Protein AF-A0A2G5C3K4-F1 (afdb_monomer)

Mean predicted aligned error: 14.63 Å

Secondary structure (DSSP, 8-state):
---HHHHHHHHHTT--TTHHHHT---GGG-PPPSSS--SHHHHHHHS-HHHHHHHHSS--HHHHHHS-SHHHHHHHHHHHHHGGGGSSS-S--------HHHHHHHHHHHHHHHHHHS-HHHHHHHHHHHHHHHHTTS--------HHHHHHHTT-SS--HHHHHHHHHHHHHHSTT---BHHHHHHHHHHHHHHHHHTT--S-HHHHTT-BGGGGS---TTS---PBPSSGGGEEEETTTEEEEPBPTTTTPBPPPPPSS-GGG--S--TT--PPPPPP-----PPP---

Sequence (291 aa):
MLSADIISILASRGANITIPKLCSVKSSNLTGGTCPVTDANIFEKIVNTSKLLEACNSVDPLKECCRPVCQPAILDAALRISLRESTFGDSNIVKEPATTDVLSDCKGVVYSWLSRKLSSDAANTAFRILSACKVNKVCPLEFNQPSEVINACRDLAAPNPSCCSSLNTYIMRIQKEMLITNRQAIICATLFGSMLQKGGVMTDIYELCDVDLKDFSLQAYGQQGCLLRSWPSDVVVDNTTGYSFTCDLSDNVAAPWPSSSSISSLSLCAPEMSLPALPTLEASTNPGAFC

InterPro domains:
  IPR040336 Uncharacterized GPI-anchored protein At1g61900-lke [PTHR33831] (4-285)
  IPR059003 At1g61900-like, C-terminal [PF26584] (137-210)

Solvent-accessible surface area (backbone atoms only — not comparable to full-atom values): 17180 Å² total; per-residue (Å²): 121,85,52,73,68,56,53,52,55,39,40,76,70,74,41,65,85,57,47,65,72,76,64,62,62,50,81,88,69,55,74,78,67,70,30,83,66,92,49,68,73,63,44,58,73,70,32,68,54,68,63,40,45,65,35,38,62,69,61,53,73,65,48,47,58,59,61,54,48,35,66,57,39,44,49,52,40,10,48,57,46,40,59,50,74,75,74,84,61,73,100,84,71,81,88,70,75,69,50,76,65,28,40,51,39,18,37,53,50,48,53,54,51,46,50,71,73,40,54,70,67,40,34,52,51,28,53,40,43,60,48,34,42,57,62,50,71,45,49,88,66,70,80,74,86,61,60,68,35,29,73,54,39,40,85,63,92,64,84,48,71,66,22,44,53,39,42,53,54,51,39,63,62,46,23,71,78,36,76,36,27,54,51,18,25,51,47,37,37,28,55,52,39,47,54,36,38,75,57,50,25,77,66,63,59,36,72,65,50,74,37,32,34,12,56,58,11,29,57,59,92,90,42,81,30,40,18,36,47,74,52,73,76,37,72,42,77,40,96,88,71,46,75,42,72,53,62,40,93,68,39,83,40,71,36,56,68,60,67,95,76,65,91,85,66,83,58,89,56,50,92,81,66,64,74,78,74,77,81,74,80,73,77,80,82,73,81,88,79,91,134

pLDDT: mean 73.43, std 19.63, range [25.55, 95.75]

Foldseek 3Di:
DDDPVVLVVCVVVQHDSCVCVVPVDDPVNPPPQLFPDDDDVVLVVQAPVVQQCVQQQDDDQQCCLFVNRNVVSLLVSLQSRLQVVPPPDDPDDDDDRRPPRSSVSSSVVSLVSSCVVHDVVSSVQRVQSNVLSVVLPEQPWDDDQLVQLLVQQQDDPAQDPSNLVSVLVRLQVRQVQAAAALSNLLLVLAVVLVSSVVSRRPDPVLVSNQPWSQSNHDDPPPHTGFHAHSGSPFFDQDPPPGTGGDGDPPRSHGHDRDDPPDPPDPSCNDVPNPPPPDDDPPPPPDDDDDD

Radius of gyration: 24.95 Å; Cα contacts (8 Å, |Δi|>4): 316; chains: 1; bounding box: 66×67×66 Å

Structure (mmCIF, N/CA/C/O backbone):
data_AF-A0A2G5C3K4-F1
#
_entry.id   AF-A0A2G5C3K4-F1
#
loop_
_atom_site.group_PDB
_atom_site.id
_atom_site.type_symbol
_atom_site.label_atom_id
_atom_site.label_alt_id
_atom_site.label_comp_id
_atom_site.label_asym_id
_atom_site.label_entity_id
_atom_site.label_seq_id
_atom_site.pdbx_PDB_ins_code
_atom_site.Cartn_x
_atom_site.Cartn_y
_atom_site.Cartn_z
_atom_site.occupancy
_atom_site.B_iso_or_equiv
_atom_site.auth_seq_id
_atom_site.auth_comp_id
_atom_site.auth_asym_id
_atom_site.auth_atom_id
_atom_site.pdbx_PDB_model_num
ATOM 1 N N . MET A 1 1 ? -6.082 14.534 30.383 1.00 46.84 1 MET A N 1
ATOM 2 C CA . MET A 1 1 ? -4.844 14.297 31.158 1.00 46.84 1 MET A CA 1
ATOM 3 C C . MET A 1 1 ? -4.566 12.803 31.092 1.00 46.84 1 MET A C 1
ATOM 5 O O . MET A 1 1 ? -5.418 12.041 31.524 1.00 46.84 1 MET A O 1
ATOM 9 N N . LEU A 1 2 ? -3.479 12.381 30.438 1.00 54.44 2 LEU A N 1
ATOM 10 C CA . LEU A 1 2 ? -3.089 10.964 30.395 1.00 54.44 2 LEU A CA 1
ATOM 11 C C . LEU A 1 2 ? -2.610 10.559 31.798 1.00 54.44 2 LEU A C 1
ATOM 13 O O . LEU A 1 2 ? -1.902 11.340 32.435 1.00 54.44 2 LEU A O 1
ATOM 17 N N . SER A 1 3 ? -3.025 9.397 32.306 1.00 66.69 3 SER A N 1
ATOM 18 C CA . SER A 1 3 ? -2.566 8.916 33.616 1.00 66.69 3 SER A CA 1
ATOM 19 C C . SER A 1 3 ? -1.071 8.578 33.576 1.00 66.69 3 SER A C 1
ATOM 21 O O . SER A 1 3 ? -0.530 8.251 32.517 1.00 66.69 3 SER A O 1
ATOM 23 N N . ALA A 1 4 ? -0.396 8.644 34.730 1.00 67.50 4 ALA A N 1
ATOM 24 C CA . ALA A 1 4 ? 1.023 8.291 34.851 1.00 67.50 4 ALA A CA 1
ATOM 25 C C . ALA A 1 4 ? 1.315 6.863 34.345 1.00 67.50 4 ALA A C 1
ATOM 27 O O . ALA A 1 4 ? 2.349 6.631 33.719 1.00 67.50 4 ALA A O 1
ATOM 28 N N . ASP A 1 5 ? 0.361 5.945 34.516 1.00 62.66 5 ASP A N 1
ATOM 29 C CA . ASP A 1 5 ? 0.455 4.564 34.033 1.00 62.66 5 ASP A CA 1
ATOM 30 C C . ASP A 1 5 ? 0.507 4.490 32.503 1.00 62.66 5 ASP A C 1
ATOM 32 O O . ASP A 1 5 ? 1.332 3.774 31.941 1.00 62.66 5 ASP A O 1
ATOM 36 N N . ILE A 1 6 ? -0.315 5.288 31.809 1.00 63.53 6 ILE A N 1
ATOM 37 C CA . ILE A 1 6 ? -0.309 5.347 30.340 1.00 63.53 6 ILE A CA 1
ATOM 38 C C . ILE A 1 6 ? 1.021 5.916 29.837 1.00 63.53 6 ILE A C 1
ATOM 40 O O . ILE A 1 6 ? 1.566 5.426 28.852 1.00 63.53 6 ILE A O 1
ATOM 44 N N . ILE A 1 7 ? 1.577 6.916 30.525 1.00 65.06 7 ILE A N 1
ATOM 45 C CA . ILE A 1 7 ? 2.873 7.511 30.167 1.00 65.06 7 ILE A CA 1
ATOM 46 C C . ILE A 1 7 ? 4.000 6.480 30.312 1.00 65.06 7 ILE A C 1
ATOM 48 O O . ILE A 1 7 ? 4.837 6.369 29.420 1.00 65.06 7 ILE A O 1
ATOM 52 N N . SER A 1 8 ? 3.987 5.692 31.388 1.00 67.81 8 SER A N 1
ATOM 53 C CA . SER A 1 8 ? 4.949 4.607 31.617 1.00 67.81 8 SER A CA 1
ATOM 54 C C . SER A 1 8 ? 4.852 3.506 30.546 1.00 67.81 8 SER A C 1
ATOM 56 O O . SER A 1 8 ? 5.865 3.054 30.004 1.00 67.81 8 SER A O 1
ATOM 58 N N . ILE A 1 9 ? 3.631 3.128 30.149 1.00 65.19 9 ILE A N 1
ATOM 59 C CA . ILE A 1 9 ? 3.396 2.142 29.081 1.00 65.19 9 ILE A CA 1
ATOM 60 C C . ILE A 1 9 ? 3.879 2.668 27.723 1.00 65.19 9 ILE A C 1
ATOM 62 O O . ILE A 1 9 ? 4.526 1.943 26.974 1.00 65.19 9 ILE A O 1
ATOM 66 N N . LEU A 1 10 ? 3.600 3.931 27.398 1.00 61.12 10 LEU A N 1
ATOM 67 C CA . LEU A 1 10 ? 4.045 4.535 26.143 1.00 61.12 10 LEU A CA 1
ATOM 68 C C . LEU A 1 10 ? 5.575 4.652 26.096 1.00 61.12 10 LEU A C 1
ATOM 70 O O . LEU A 1 10 ? 6.183 4.277 25.096 1.00 61.12 10 LEU A O 1
ATOM 74 N N . ALA A 1 11 ? 6.200 5.105 27.186 1.00 68.12 11 ALA A N 1
ATOM 75 C CA . ALA A 1 11 ? 7.653 5.221 27.289 1.00 68.12 11 ALA A CA 1
ATOM 76 C C . ALA A 1 11 ? 8.357 3.860 27.168 1.00 68.12 11 ALA A C 1
ATOM 78 O O . ALA A 1 11 ? 9.346 3.745 26.449 1.00 68.12 11 ALA A O 1
ATOM 79 N N . SER A 1 12 ? 7.816 2.809 27.794 1.00 65.19 12 SER A N 1
ATOM 80 C CA . SER A 1 12 ? 8.360 1.447 27.655 1.00 65.19 12 SER A CA 1
ATOM 81 C C . SER A 1 12 ? 8.207 0.867 26.244 1.00 65.19 12 SER A C 1
ATOM 83 O O . SER A 1 12 ? 8.925 -0.062 25.887 1.00 65.19 12 SER A O 1
ATOM 85 N N . ARG A 1 13 ? 7.325 1.441 25.414 1.00 61.59 13 ARG A N 1
ATOM 86 C CA . ARG A 1 13 ? 7.182 1.127 23.983 1.00 61.59 13 ARG A CA 1
ATOM 87 C C . ARG A 1 13 ? 7.896 2.131 23.064 1.00 61.59 13 ARG A C 1
ATOM 89 O O . ARG A 1 13 ? 7.560 2.225 21.887 1.00 61.59 13 ARG A O 1
ATOM 96 N N . GLY A 1 14 ? 8.871 2.878 23.589 1.00 52.25 14 GLY A N 1
ATOM 97 C CA . GLY A 1 14 ? 9.735 3.773 22.811 1.00 52.25 14 GLY A CA 1
ATOM 98 C C . GLY A 1 14 ? 9.143 5.154 22.516 1.00 52.25 14 GLY A C 1
ATOM 99 O O . GLY A 1 14 ? 9.736 5.931 21.769 1.00 52.25 14 GLY A O 1
ATOM 100 N N . ALA A 1 15 ? 7.985 5.497 23.091 1.00 60.88 15 ALA A N 1
ATOM 101 C CA . ALA A 1 15 ? 7.404 6.823 22.924 1.00 60.88 15 ALA A CA 1
ATOM 102 C C . ALA A 1 15 ? 8.204 7.879 23.702 1.00 60.88 15 ALA A C 1
ATOM 104 O O . ALA A 1 15 ? 8.615 7.663 24.844 1.00 60.88 15 ALA A O 1
ATOM 105 N N . ASN A 1 16 ? 8.379 9.061 23.111 1.00 64.06 16 ASN A N 1
ATOM 106 C CA . ASN A 1 16 ? 9.091 10.149 23.771 1.00 64.06 16 ASN A CA 1
ATOM 107 C C . ASN A 1 16 ? 8.324 10.616 25.026 1.00 64.06 16 ASN A C 1
ATOM 109 O O . ASN A 1 16 ? 7.137 10.940 24.961 1.00 64.06 16 ASN A O 1
ATOM 113 N N . ILE A 1 17 ? 9.005 10.701 26.170 1.00 66.44 17 ILE A N 1
ATOM 114 C CA . ILE A 1 17 ? 8.427 11.100 27.466 1.00 66.44 17 ILE A CA 1
ATOM 115 C C . ILE A 1 17 ? 7.869 12.534 27.482 1.00 66.44 17 ILE A C 1
ATOM 117 O O . ILE A 1 17 ? 7.151 12.915 28.406 1.00 66.44 17 ILE A O 1
ATOM 121 N N . THR A 1 18 ? 8.170 13.345 26.464 1.00 65.69 18 THR A N 1
ATOM 122 C CA . THR A 1 18 ? 7.572 14.671 26.248 1.00 65.69 18 THR A CA 1
ATOM 123 C C . THR A 1 18 ? 6.265 14.647 25.456 1.00 65.69 18 THR A C 1
ATOM 125 O O . THR A 1 18 ? 5.613 15.689 25.384 1.00 65.69 18 THR A O 1
ATOM 128 N N . ILE A 1 19 ? 5.805 13.502 24.931 1.00 58.28 19 ILE A N 1
ATOM 129 C CA . ILE A 1 19 ? 4.502 13.393 24.247 1.00 58.28 19 ILE A CA 1
ATOM 130 C C . ILE A 1 19 ? 3.338 13.929 25.093 1.00 58.28 19 ILE A C 1
ATOM 132 O O . ILE A 1 19 ? 2.524 14.662 24.549 1.00 58.28 19 ILE A O 1
ATOM 136 N N . PRO A 1 20 ? 3.250 13.701 26.415 1.00 56.16 20 PRO A N 1
ATOM 137 C CA . PRO A 1 20 ? 2.201 14.311 27.235 1.00 56.16 20 PRO A CA 1
ATOM 138 C C . PRO A 1 20 ? 2.238 15.850 27.243 1.00 56.16 20 PRO A C 1
ATOM 140 O O . PRO A 1 20 ? 1.187 16.483 27.338 1.00 56.16 20 PRO A O 1
ATOM 143 N N . LYS A 1 21 ? 3.424 16.467 27.108 1.00 61.88 21 LYS A N 1
ATOM 144 C CA . LYS A 1 21 ? 3.575 17.926 26.944 1.00 61.88 21 LYS A CA 1
ATOM 145 C C . LYS A 1 21 ? 3.197 18.383 25.529 1.00 61.88 21 LYS A C 1
ATOM 147 O O . LYS A 1 21 ? 2.571 19.427 25.395 1.00 61.88 21 LYS A O 1
ATOM 152 N N . LEU A 1 22 ? 3.530 17.600 24.499 1.00 53.06 22 LEU A N 1
ATOM 153 C CA . LEU A 1 22 ? 3.186 17.875 23.092 1.00 53.06 22 LEU A CA 1
ATOM 154 C C . LEU A 1 22 ? 1.686 17.685 22.800 1.00 53.06 22 LEU A C 1
ATOM 156 O O . LEU A 1 22 ? 1.086 18.465 22.073 1.00 53.06 22 LEU A O 1
ATOM 160 N N . CYS A 1 23 ? 1.065 16.685 23.421 1.00 51.69 23 CYS A N 1
ATOM 161 C CA . CYS A 1 23 ? -0.349 16.331 23.318 1.00 51.69 23 CYS A CA 1
ATOM 162 C C . CYS A 1 23 ? -1.124 16.760 24.575 1.00 51.69 23 CYS A C 1
ATOM 164 O O . CYS A 1 23 ? -2.031 16.059 25.031 1.00 51.69 23 CYS A O 1
ATOM 166 N N . SER A 1 24 ? -0.759 17.899 25.173 1.00 51.88 24 SER A N 1
ATOM 167 C CA . SER A 1 24 ? -1.485 18.482 26.307 1.00 51.88 24 SER A CA 1
ATOM 168 C C . SER A 1 24 ? -2.835 19.037 25.849 1.00 51.88 24 SER A C 1
ATOM 170 O O . SER A 1 24 ? -3.024 20.240 25.678 1.00 51.88 24 SER A O 1
ATOM 172 N N . VAL A 1 25 ? -3.799 18.142 25.648 1.00 54.16 25 VAL A N 1
ATOM 173 C CA . VAL A 1 25 ? -5.172 18.517 25.327 1.00 54.16 25 VAL A CA 1
ATOM 174 C C . VAL A 1 25 ? -5.884 18.884 26.628 1.00 54.16 25 VAL A C 1
ATOM 176 O O . VAL A 1 25 ? -6.116 18.040 27.501 1.00 54.16 25 VAL A O 1
ATOM 179 N N . LYS A 1 26 ? -6.201 20.171 26.788 1.00 54.47 26 LYS A N 1
ATOM 180 C CA . LYS A 1 26 ? -7.121 20.642 27.831 1.00 54.47 26 LYS A CA 1
ATOM 181 C C . LYS A 1 26 ? -8.537 20.221 27.445 1.00 54.47 26 LYS A C 1
ATOM 183 O O . LYS A 1 26 ? -8.864 20.236 26.265 1.00 54.47 26 LYS A O 1
ATOM 188 N N . SER A 1 27 ? -9.395 19.902 28.416 1.00 52.50 27 SER A N 1
ATOM 189 C CA . SER A 1 27 ? -10.798 19.547 28.128 1.00 52.50 27 SER A CA 1
ATOM 190 C C . SER A 1 27 ? -11.535 20.641 27.344 1.00 52.50 27 SER A C 1
ATOM 192 O O . SER A 1 27 ? -12.443 20.333 26.587 1.00 52.50 27 SER A O 1
ATOM 194 N N . SER A 1 28 ? -11.118 21.901 27.497 1.00 48.31 28 SER A N 1
ATOM 195 C CA . SER A 1 28 ? -11.607 23.061 26.744 1.00 48.31 28 SER A CA 1
ATOM 196 C C . SER A 1 28 ? -11.167 23.098 25.275 1.00 48.31 28 SER A C 1
ATOM 198 O O . SER A 1 28 ? -11.754 23.828 24.490 1.00 48.31 28 SER A O 1
ATOM 200 N N . ASN A 1 29 ? -10.115 22.356 24.914 1.00 44.28 29 ASN A N 1
ATOM 201 C CA . ASN A 1 29 ? -9.552 22.280 23.562 1.00 44.28 29 ASN A CA 1
ATOM 202 C C . ASN A 1 29 ? -10.045 21.037 22.804 1.00 44.28 29 ASN A C 1
ATOM 204 O O . ASN A 1 29 ? -9.670 20.837 21.653 1.00 44.28 29 ASN A O 1
ATOM 208 N N . LEU A 1 30 ? -10.846 20.184 23.451 1.00 54.25 30 LEU A N 1
ATOM 209 C CA . LEU A 1 30 ? -11.592 19.138 22.770 1.00 54.25 30 LEU A CA 1
ATOM 210 C C . LEU A 1 30 ? -12.785 19.822 22.102 1.00 54.25 30 LEU A C 1
ATOM 212 O O . LEU A 1 30 ? -13.784 20.109 22.758 1.00 54.25 30 LEU A O 1
ATOM 216 N N . THR A 1 31 ? -12.679 20.119 20.810 1.00 47.44 31 THR A N 1
ATOM 217 C CA . THR A 1 31 ? -13.876 20.350 19.999 1.00 47.44 31 THR A CA 1
ATOM 218 C C . THR A 1 31 ? -14.741 19.103 20.135 1.00 47.44 31 THR A C 1
ATOM 220 O O . THR A 1 31 ? -14.259 17.994 19.895 1.00 47.44 31 THR A O 1
ATOM 223 N N . GLY A 1 32 ? -15.977 19.262 20.616 1.00 56.31 32 GLY A N 1
ATOM 224 C CA . GLY A 1 32 ? -16.922 18.153 20.693 1.00 56.31 32 GLY A CA 1
ATOM 225 C C . GLY A 1 32 ? -17.023 17.519 19.312 1.00 56.31 32 GLY A C 1
ATOM 226 O O . GLY A 1 32 ? -17.314 18.223 18.349 1.00 56.31 32 GLY A O 1
ATOM 227 N N . GLY A 1 33 ? -16.697 16.228 19.210 1.00 65.25 33 GLY A N 1
ATOM 228 C CA . GLY A 1 33 ? -16.824 15.507 17.949 1.00 65.25 33 GLY A CA 1
ATOM 229 C C . GLY A 1 33 ? -18.263 15.608 17.457 1.00 65.25 33 GLY A C 1
ATOM 230 O O . GLY A 1 33 ? -19.199 15.534 18.251 1.00 65.25 33 GLY A O 1
ATOM 231 N N . THR A 1 34 ? -18.440 15.776 16.155 1.00 77.88 34 THR A N 1
ATOM 232 C CA . THR A 1 34 ? -19.758 15.947 15.525 1.00 77.88 34 THR A CA 1
ATOM 233 C C . THR A 1 34 ? -20.591 14.658 15.528 1.00 77.88 34 THR A C 1
ATOM 235 O O . THR A 1 34 ? -21.767 14.659 15.176 1.00 77.88 34 THR A O 1
ATOM 238 N N . CYS A 1 35 ? -20.010 13.538 15.967 1.00 84.88 35 CYS A N 1
ATOM 239 C CA . CYS A 1 35 ? -20.708 12.268 16.056 1.00 84.88 35 CYS A CA 1
ATOM 240 C C . CYS A 1 35 ? -21.751 12.248 17.201 1.00 84.88 35 CYS A C 1
ATOM 242 O O . CYS A 1 35 ? -21.381 12.434 18.362 1.00 84.88 35 CYS A O 1
ATOM 244 N N . PRO A 1 36 ? -23.034 11.919 16.939 1.00 84.00 36 PRO A N 1
ATOM 245 C CA . PRO A 1 36 ? -24.151 12.080 17.887 1.00 84.00 36 PRO A CA 1
ATOM 246 C C . PRO A 1 36 ? -24.249 10.971 18.959 1.00 84.00 36 PRO A C 1
ATOM 248 O O . PRO A 1 36 ? -25.342 10.588 19.401 1.00 84.00 36 PRO A O 1
ATOM 251 N N . VAL A 1 37 ? -23.118 10.394 19.374 1.00 83.81 37 VAL A N 1
ATOM 252 C CA . VAL A 1 37 ? -23.054 9.346 20.403 1.00 83.81 37 VAL A CA 1
ATOM 253 C C . VAL A 1 37 ? -22.160 9.780 21.546 1.00 83.81 37 VAL A C 1
ATOM 255 O O . VAL A 1 37 ? -20.975 10.043 21.380 1.00 83.81 37 VAL A O 1
ATOM 258 N N . THR A 1 38 ? -22.761 9.807 22.730 1.00 80.12 38 THR A N 1
ATOM 259 C CA . THR A 1 38 ? -22.167 10.351 23.952 1.00 80.12 38 THR A CA 1
ATOM 260 C C . THR A 1 38 ? -21.618 9.277 24.886 1.00 80.12 38 THR A C 1
ATOM 262 O O . THR A 1 38 ? -20.784 9.580 25.734 1.00 80.12 38 THR A O 1
ATOM 265 N N . ASP A 1 39 ? -22.065 8.023 24.757 1.00 82.38 39 ASP A N 1
ATOM 266 C CA . ASP A 1 39 ? -21.617 6.924 25.612 1.00 82.38 39 ASP A CA 1
ATOM 267 C C . ASP A 1 39 ? -21.667 5.546 24.928 1.00 82.38 39 ASP A C 1
ATOM 269 O O . ASP A 1 39 ? -22.273 5.349 23.870 1.00 82.38 39 ASP A O 1
ATOM 273 N N . ALA A 1 40 ? -21.004 4.572 25.561 1.00 86.56 40 ALA A N 1
ATOM 274 C CA . ALA A 1 40 ? -20.876 3.213 25.044 1.00 86.56 40 ALA A CA 1
ATOM 275 C C . ALA A 1 40 ? -22.196 2.423 25.059 1.00 86.56 40 ALA A C 1
ATOM 277 O O . ALA A 1 40 ? -22.403 1.597 24.180 1.00 86.56 40 ALA A O 1
ATOM 278 N N . ASN A 1 41 ? -23.109 2.674 26.000 1.00 87.12 41 ASN A N 1
ATOM 279 C CA . ASN A 1 41 ? -24.378 1.940 26.058 1.00 87.12 41 ASN A CA 1
ATOM 280 C C . ASN A 1 41 ? -25.278 2.325 24.884 1.00 87.12 41 ASN A C 1
ATOM 282 O O . ASN A 1 41 ? -25.954 1.485 24.295 1.00 87.12 41 ASN A O 1
ATOM 286 N N . ILE A 1 42 ? -25.283 3.610 24.538 1.00 86.75 42 ILE A N 1
ATOM 287 C CA . ILE A 1 42 ? -25.956 4.131 23.358 1.00 86.75 42 ILE A CA 1
ATOM 288 C C . ILE A 1 42 ? -25.334 3.543 22.089 1.00 86.75 42 ILE A C 1
ATOM 290 O O . ILE A 1 42 ? -26.069 3.057 21.231 1.00 86.75 42 ILE A O 1
ATOM 294 N N . PHE A 1 43 ? -24.000 3.541 21.984 1.00 90.94 43 PHE A N 1
ATOM 295 C CA . PHE A 1 43 ? -23.290 2.931 20.857 1.00 90.94 43 PHE A CA 1
ATOM 296 C C . PHE A 1 43 ? -23.718 1.473 20.643 1.00 90.94 43 PHE A C 1
ATOM 298 O O . PHE A 1 43 ? -24.115 1.090 19.543 1.00 90.94 43 PHE A O 1
ATOM 305 N N . GLU A 1 44 ? -23.684 0.672 21.711 1.00 92.94 44 GLU A N 1
ATOM 306 C CA . GLU A 1 44 ? -23.946 -0.770 21.665 1.00 92.94 44 GLU A CA 1
ATOM 307 C C . GLU A 1 44 ? -25.407 -1.111 21.327 1.00 92.94 44 GLU A C 1
ATOM 309 O O . GLU A 1 44 ? -25.678 -2.211 20.856 1.00 92.94 44 GLU A O 1
ATOM 314 N N . LYS A 1 45 ? -26.344 -0.167 21.502 1.00 91.12 45 LYS A N 1
ATOM 315 C CA . LYS A 1 45 ? -27.743 -0.305 21.057 1.00 91.12 45 LYS A CA 1
ATOM 316 C C . LYS A 1 45 ? -27.939 -0.023 19.565 1.00 91.12 45 LYS A C 1
ATOM 318 O O . LYS A 1 45 ? -28.895 -0.522 18.979 1.00 91.12 45 LYS A O 1
ATOM 323 N N . ILE A 1 46 ? -27.087 0.809 18.966 1.00 90.38 46 ILE A N 1
ATOM 324 C CA . ILE A 1 46 ? -27.206 1.254 17.565 1.00 90.38 46 ILE A CA 1
ATOM 325 C C . ILE A 1 46 ? -26.444 0.314 16.630 1.00 90.38 46 ILE A C 1
ATOM 327 O O . ILE A 1 46 ? -26.895 -0.010 15.528 1.00 90.38 46 ILE A O 1
ATOM 331 N N . VAL A 1 47 ? -25.252 -0.091 17.058 1.00 93.06 47 VAL A N 1
ATOM 332 C CA . VAL A 1 47 ? -24.314 -0.869 16.256 1.00 93.06 47 VAL A CA 1
ATOM 333 C C . VAL A 1 47 ? -24.506 -2.353 16.539 1.00 93.06 47 VAL A C 1
ATOM 335 O O . VAL A 1 47 ? -24.630 -2.765 17.687 1.00 93.06 47 VAL A O 1
ATOM 338 N N . ASN A 1 48 ? -24.457 -3.187 15.496 1.00 94.88 48 ASN A N 1
ATOM 339 C CA . ASN A 1 48 ? -24.309 -4.628 15.684 1.00 94.88 48 ASN A CA 1
ATOM 340 C C . ASN A 1 48 ? -22.868 -4.930 16.126 1.00 94.88 48 ASN A C 1
ATOM 342 O O . ASN A 1 48 ? -21.974 -5.169 15.312 1.00 94.88 48 ASN A O 1
ATOM 346 N N . THR A 1 49 ? -22.649 -4.863 17.434 1.00 95.12 49 THR A N 1
ATOM 347 C CA . THR A 1 49 ? -21.341 -5.013 18.078 1.00 95.12 49 THR A CA 1
ATOM 348 C C . THR A 1 49 ? -20.752 -6.403 17.885 1.00 95.12 49 THR A C 1
ATOM 350 O O . THR A 1 49 ? -19.544 -6.519 17.711 1.00 95.12 49 THR A O 1
ATOM 353 N N . SER A 1 50 ? -21.591 -7.443 17.846 1.00 95.00 50 SER A N 1
ATOM 354 C CA . SER A 1 50 ? -21.164 -8.818 17.571 1.00 95.00 50 SER A CA 1
ATOM 355 C C . SER A 1 50 ? -20.544 -8.934 16.180 1.00 95.00 50 SER A C 1
ATOM 357 O O . SER A 1 50 ? -19.410 -9.392 16.069 1.00 95.00 50 SER A O 1
ATOM 359 N N . LYS A 1 51 ? -21.227 -8.432 15.145 1.00 94.50 51 LYS A N 1
ATOM 360 C CA . LYS A 1 51 ? -20.711 -8.430 13.768 1.00 94.50 51 LYS A CA 1
ATOM 361 C C . LYS A 1 51 ? -19.445 -7.579 13.628 1.00 94.50 51 LYS A C 1
ATOM 363 O O . LYS A 1 51 ? -18.521 -7.957 12.916 1.00 94.50 51 LYS A O 1
ATOM 368 N N . LEU A 1 52 ? -19.400 -6.424 14.297 1.00 95.75 52 LEU A N 1
ATOM 369 C CA . LEU A 1 52 ? -18.236 -5.536 14.273 1.00 95.75 52 LEU A CA 1
ATOM 370 C C . LEU A 1 52 ? -17.006 -6.189 14.925 1.00 95.75 52 LEU A C 1
ATOM 372 O O . LEU A 1 52 ? -15.908 -6.111 14.379 1.00 95.75 52 LEU A O 1
ATOM 376 N N . LEU A 1 53 ? -17.187 -6.847 16.073 1.00 95.69 53 LEU A N 1
ATOM 377 C CA . LEU A 1 53 ? -16.109 -7.566 16.750 1.00 95.69 53 LEU A CA 1
ATOM 378 C C . LEU A 1 53 ? -15.656 -8.781 15.944 1.00 95.69 53 LEU A C 1
ATOM 380 O O . LEU A 1 53 ? -14.457 -8.964 15.778 1.00 95.69 53 LEU A O 1
ATOM 384 N N . GLU A 1 54 ? -16.581 -9.567 15.396 1.00 93.75 54 GLU A N 1
ATOM 385 C CA . GLU A 1 54 ? -16.250 -10.709 14.537 1.00 93.75 54 GLU A CA 1
ATOM 386 C C . GLU A 1 54 ? -15.391 -10.281 13.338 1.00 93.75 54 GLU A C 1
ATOM 388 O O . GLU A 1 54 ? -14.372 -10.905 13.051 1.00 93.75 54 GLU A O 1
ATOM 393 N N . ALA A 1 55 ? -15.746 -9.165 12.697 1.00 93.56 55 ALA A N 1
ATOM 394 C CA . ALA A 1 55 ? -15.009 -8.632 11.558 1.00 93.56 55 ALA A CA 1
ATOM 395 C C . ALA A 1 55 ? -13.597 -8.130 11.912 1.00 93.56 55 ALA A C 1
ATOM 397 O O . ALA A 1 55 ? -12.697 -8.226 11.082 1.00 93.56 55 ALA A O 1
ATOM 398 N N . CYS A 1 56 ? -13.400 -7.569 13.110 1.00 94.31 56 CYS A N 1
ATOM 399 C CA . CYS A 1 56 ? -12.191 -6.812 13.457 1.00 94.31 56 CYS A CA 1
ATOM 400 C C . CYS A 1 56 ? -11.294 -7.458 14.526 1.00 94.31 56 CYS A C 1
ATOM 402 O O . CYS A 1 56 ? -10.198 -6.958 14.769 1.00 94.31 56 CYS A O 1
ATOM 404 N N . ASN A 1 57 ? -11.722 -8.545 15.174 1.00 91.31 57 ASN A N 1
ATOM 405 C CA . ASN A 1 57 ? -10.954 -9.200 16.240 1.00 91.31 57 ASN A CA 1
ATOM 406 C C . ASN A 1 57 ? -9.719 -9.951 15.716 1.00 91.31 57 ASN A C 1
ATOM 408 O O . ASN A 1 57 ? -8.691 -9.997 16.385 1.00 91.31 57 ASN A O 1
ATOM 412 N N . SER A 1 58 ? -9.811 -10.532 14.519 1.00 89.19 58 SER A N 1
ATOM 413 C CA . SER A 1 58 ? -8.697 -11.206 13.851 1.00 89.19 58 SER A CA 1
ATOM 414 C C . SER A 1 58 ? -8.702 -10.823 12.378 1.00 89.19 58 SER A C 1
ATOM 416 O O . SER A 1 58 ? -9.403 -11.412 11.557 1.00 89.19 58 SER A O 1
ATOM 418 N N . VAL A 1 59 ? -7.965 -9.761 12.063 1.00 87.00 59 VAL A N 1
ATOM 419 C CA . VAL A 1 59 ? -7.876 -9.237 10.702 1.00 87.00 59 VAL A CA 1
ATOM 420 C C . VAL A 1 59 ? -6.753 -9.971 9.980 1.00 87.00 59 VAL A C 1
ATOM 422 O O . VAL A 1 59 ? -5.593 -9.860 10.368 1.00 87.00 59 VAL A O 1
ATOM 425 N N . ASP A 1 60 ? -7.098 -10.722 8.937 1.00 83.56 60 ASP A N 1
ATOM 426 C CA . ASP A 1 60 ? -6.117 -11.372 8.070 1.00 83.56 60 ASP A CA 1
ATOM 427 C C . ASP A 1 60 ? -5.492 -10.358 7.104 1.00 83.56 60 ASP A C 1
ATOM 429 O O . ASP A 1 60 ? -6.239 -9.632 6.431 1.00 83.56 60 ASP A O 1
ATOM 433 N N . PRO A 1 61 ? -4.148 -10.356 6.986 1.00 74.94 61 PRO A N 1
ATOM 434 C CA . PRO A 1 61 ? -3.420 -9.426 6.162 1.00 74.94 61 PRO A CA 1
ATOM 435 C C . PRO A 1 61 ? -4.045 -9.132 4.797 1.00 74.94 61 PRO A C 1
ATOM 437 O O . PRO A 1 61 ? -4.388 -8.024 4.373 1.00 74.94 61 PRO A O 1
ATOM 440 N N . LEU A 1 62 ? -4.049 -10.248 4.063 1.00 72.50 62 LEU A N 1
ATOM 441 C CA . LEU A 1 62 ? -4.243 -10.358 2.628 1.00 72.50 62 LEU A CA 1
ATOM 442 C C . LEU A 1 62 ? -5.713 -10.172 2.318 1.00 72.50 62 LEU A C 1
ATOM 444 O O . LEU A 1 62 ? -6.059 -9.384 1.438 1.00 72.50 62 LEU A O 1
ATOM 448 N N . LYS A 1 63 ? -6.576 -10.842 3.087 1.00 81.06 63 LYS A N 1
ATOM 449 C CA . LYS A 1 63 ? -8.022 -10.716 2.957 1.00 81.06 63 LYS A CA 1
ATOM 450 C C . LYS A 1 63 ? -8.451 -9.285 3.207 1.00 81.06 63 LYS A C 1
ATOM 452 O O . LYS A 1 63 ? -9.172 -8.762 2.374 1.00 81.06 63 LYS A O 1
ATOM 457 N N . GLU A 1 64 ? -7.974 -8.604 4.245 1.00 84.38 64 GLU A N 1
ATOM 458 C CA . GLU A 1 64 ? -8.443 -7.239 4.506 1.00 84.38 64 GLU A CA 1
ATOM 459 C C . GLU A 1 64 ? -8.025 -6.253 3.405 1.00 84.38 64 GLU A C 1
ATOM 461 O O . GLU A 1 64 ? -8.804 -5.393 2.999 1.00 84.38 64 GLU A O 1
ATOM 466 N N . CYS A 1 65 ? -6.829 -6.401 2.834 1.00 80.00 65 CYS A N 1
ATOM 467 C CA . CYS A 1 65 ? -6.395 -5.518 1.752 1.00 80.00 65 CYS A CA 1
ATOM 468 C C . CYS A 1 65 ? -7.142 -5.761 0.429 1.00 80.00 65 CYS A C 1
ATOM 470 O O . CYS A 1 65 ? -7.159 -4.873 -0.432 1.00 80.00 65 CYS A O 1
ATOM 472 N N . CYS A 1 66 ? -7.748 -6.939 0.269 1.00 78.06 66 CYS A N 1
ATOM 473 C CA . CYS A 1 66 ? -8.278 -7.428 -0.999 1.00 78.06 66 CYS A CA 1
ATOM 474 C C . CYS A 1 66 ? -9.787 -7.646 -1.050 1.00 78.06 66 CYS A C 1
ATOM 476 O O . CYS A 1 66 ? -10.444 -7.328 -2.037 1.00 78.06 66 CYS A O 1
ATOM 478 N N . ARG A 1 67 ? -10.329 -8.200 0.021 1.00 83.50 67 ARG A N 1
ATOM 479 C CA . ARG A 1 67 ? -11.738 -8.479 0.279 1.00 83.50 67 ARG A CA 1
ATOM 480 C C . ARG A 1 67 ? -12.028 -8.000 1.706 1.00 83.50 67 ARG A C 1
ATOM 482 O O . ARG A 1 67 ? -12.169 -8.832 2.602 1.00 83.50 67 ARG A O 1
ATOM 489 N N . PRO A 1 68 ? -12.031 -6.672 1.929 1.00 86.12 68 PRO A N 1
ATOM 490 C CA . PRO A 1 68 ? -12.097 -6.108 3.268 1.00 86.12 68 PRO A CA 1
ATOM 491 C C . PRO A 1 68 ? -13.394 -6.513 3.963 1.00 86.12 68 PRO A C 1
ATOM 493 O O . PRO A 1 68 ? -14.461 -6.510 3.346 1.00 86.12 68 PRO A O 1
ATOM 496 N N . VAL A 1 69 ? -13.304 -6.821 5.252 1.00 90.94 69 VAL A N 1
ATOM 497 C CA . VAL A 1 69 ? -14.459 -7.152 6.098 1.00 90.94 69 VAL A CA 1
ATOM 498 C C . VAL A 1 69 ? -14.532 -6.186 7.276 1.00 90.94 69 VAL A C 1
ATOM 500 O O . VAL A 1 69 ? -15.607 -5.654 7.563 1.00 90.94 69 VAL A O 1
ATOM 503 N N . CYS A 1 70 ? -13.394 -5.875 7.903 1.00 94.12 70 CYS A N 1
ATOM 504 C CA . CYS A 1 70 ? -13.349 -4.970 9.047 1.00 94.12 70 CYS A CA 1
ATOM 505 C C . CYS A 1 70 ? -13.582 -3.506 8.638 1.00 94.12 70 CYS A C 1
ATOM 507 O O . CYS A 1 70 ? -14.417 -2.838 9.249 1.00 94.12 70 CYS A O 1
ATOM 509 N N . GLN A 1 71 ? -12.940 -2.999 7.574 1.00 91.38 71 GLN A N 1
ATOM 510 C CA . GLN A 1 71 ? -13.191 -1.627 7.099 1.00 91.38 71 GLN A CA 1
ATOM 511 C C . GLN A 1 71 ? -14.676 -1.373 6.755 1.00 91.38 71 GLN A C 1
ATOM 513 O O . GLN A 1 71 ? -15.219 -0.366 7.222 1.00 91.38 71 GLN A O 1
ATOM 518 N N . PRO A 1 72 ? -15.370 -2.249 5.996 1.00 93.06 72 PRO A N 1
ATOM 519 C CA . PRO A 1 72 ? -16.806 -2.126 5.769 1.00 93.06 72 PRO A CA 1
ATOM 520 C C . PRO A 1 72 ? -17.638 -2.192 7.047 1.00 93.06 72 PRO A C 1
ATOM 522 O O . PRO A 1 72 ? -18.582 -1.418 7.177 1.00 93.06 72 PRO A O 1
ATOM 525 N N . ALA A 1 73 ? -17.295 -3.064 8.002 1.00 95.44 73 ALA A N 1
ATOM 526 C CA . ALA A 1 73 ? -18.003 -3.142 9.279 1.00 95.44 73 ALA A CA 1
ATOM 527 C C . ALA A 1 73 ? -17.866 -1.842 10.093 1.00 95.44 73 ALA A C 1
ATOM 529 O O . ALA A 1 73 ? -18.851 -1.356 10.650 1.00 95.44 73 ALA A O 1
ATOM 530 N N . ILE A 1 74 ? -16.673 -1.237 10.106 1.00 95.62 74 ILE A N 1
ATOM 531 C CA . ILE A 1 74 ? -16.423 0.066 10.738 1.00 95.62 74 ILE A CA 1
ATOM 532 C C . ILE A 1 74 ? -17.233 1.169 10.051 1.00 95.62 74 ILE A C 1
ATOM 534 O O . ILE A 1 74 ? -17.835 2.004 10.726 1.00 95.62 74 ILE A O 1
ATOM 538 N N . LEU A 1 75 ? -17.267 1.177 8.715 1.00 93.69 75 LEU A N 1
ATOM 539 C CA . LEU A 1 75 ? -18.034 2.154 7.946 1.00 93.69 75 LEU A CA 1
ATOM 540 C C . LEU A 1 75 ? -19.544 2.011 8.185 1.00 93.69 75 LEU A C 1
ATOM 542 O O . LEU A 1 75 ? -20.202 3.022 8.403 1.00 93.69 75 LEU A O 1
ATOM 546 N N . ASP A 1 76 ? -20.082 0.789 8.182 1.00 93.62 76 ASP A N 1
ATOM 547 C CA . ASP A 1 76 ? -21.498 0.520 8.474 1.00 93.62 76 ASP A CA 1
ATOM 548 C C . ASP A 1 76 ? -21.868 0.989 9.886 1.00 93.62 76 ASP A C 1
ATOM 550 O O . ASP A 1 76 ? -22.866 1.684 10.071 1.00 93.62 76 ASP A O 1
ATOM 554 N N . ALA A 1 77 ? -21.029 0.686 10.882 1.00 94.50 77 ALA A N 1
ATOM 555 C CA . ALA A 1 77 ? -21.220 1.165 12.247 1.00 94.50 77 ALA A CA 1
ATOM 556 C C . ALA A 1 77 ? -21.214 2.702 12.318 1.00 94.50 77 ALA A C 1
ATOM 558 O O . ALA A 1 77 ? -22.118 3.292 12.905 1.00 94.50 77 ALA A O 1
ATOM 559 N N . ALA A 1 78 ? -20.242 3.355 11.676 1.00 93.00 78 ALA A N 1
ATOM 560 C CA . ALA A 1 78 ? -20.144 4.812 11.651 1.00 93.00 78 ALA A CA 1
ATOM 561 C C . ALA A 1 78 ? -21.351 5.460 10.955 1.00 93.00 78 ALA A C 1
ATOM 563 O O . ALA A 1 78 ? -21.885 6.447 11.457 1.00 93.00 78 ALA A O 1
ATOM 564 N N . LEU A 1 79 ? -21.828 4.874 9.851 1.00 91.50 79 LEU A N 1
ATOM 565 C CA . LEU A 1 79 ? -23.024 5.331 9.143 1.00 91.50 79 LEU A CA 1
ATOM 566 C C . LEU A 1 79 ? -24.268 5.230 10.030 1.00 91.50 79 LEU A C 1
ATOM 568 O O . LEU A 1 79 ? -24.984 6.219 10.183 1.00 91.50 79 LEU A O 1
ATOM 572 N N . ARG A 1 80 ? -24.495 4.079 10.676 1.00 90.62 80 ARG A N 1
ATOM 573 C CA . ARG A 1 80 ? -25.626 3.878 11.603 1.00 90.62 80 ARG A CA 1
ATOM 574 C C . ARG A 1 80 ? -25.651 4.911 12.722 1.00 90.62 80 ARG A C 1
ATOM 576 O O . ARG A 1 80 ? -26.724 5.348 13.123 1.00 90.62 80 ARG A O 1
ATOM 583 N N . ILE A 1 81 ? -24.477 5.298 13.211 1.00 89.94 81 ILE A N 1
ATOM 584 C CA . ILE A 1 81 ? -24.357 6.319 14.245 1.00 89.94 81 ILE A CA 1
ATOM 585 C C . ILE A 1 81 ? -24.621 7.717 13.675 1.00 89.94 81 ILE A C 1
ATOM 587 O O . ILE A 1 81 ? -25.394 8.467 14.263 1.00 89.94 81 ILE A O 1
ATOM 591 N N . SER A 1 82 ? -24.023 8.055 12.531 1.00 87.50 82 SER A N 1
ATOM 592 C CA . SER A 1 82 ? -24.170 9.376 11.902 1.00 87.50 82 SER A CA 1
ATOM 593 C C . SER A 1 82 ? -25.620 9.710 11.537 1.00 87.50 82 SER A C 1
ATOM 595 O O . SER A 1 82 ? -26.025 10.863 11.594 1.00 87.50 82 SER A O 1
ATOM 597 N N . LEU A 1 83 ? -26.436 8.695 11.239 1.00 81.00 83 LEU A N 1
ATOM 598 C CA . LEU A 1 83 ? -27.852 8.854 10.902 1.00 81.00 83 LEU A CA 1
ATOM 599 C C . LEU A 1 83 ? -28.748 9.130 12.125 1.00 81.00 83 LEU A C 1
ATOM 601 O O . LEU A 1 83 ? -29.951 9.320 11.970 1.00 81.00 83 LEU A O 1
ATOM 605 N N . ARG A 1 84 ? -28.207 9.141 13.351 1.00 66.94 84 ARG A N 1
ATOM 606 C CA . ARG A 1 84 ? -29.005 9.228 14.583 1.00 66.94 84 ARG A CA 1
ATOM 607 C C . ARG A 1 84 ? -29.575 10.614 14.896 1.00 66.94 84 ARG A C 1
ATOM 609 O O . ARG A 1 84 ? -30.499 10.686 15.707 1.00 66.94 84 ARG A O 1
ATOM 616 N N . GLU A 1 85 ? -29.138 11.683 14.228 1.00 54.5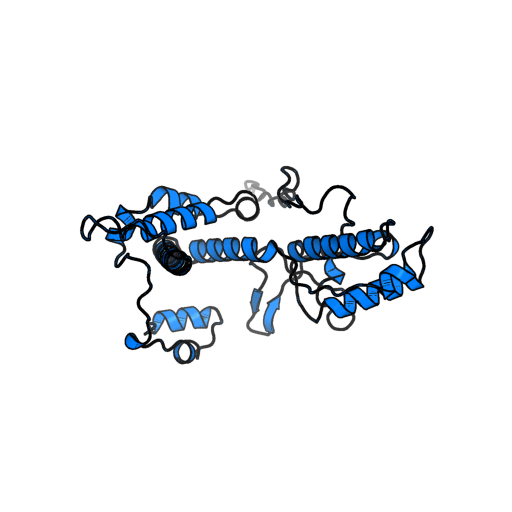3 85 GLU A N 1
ATOM 617 C CA . GLU A 1 85 ? -29.809 12.991 14.354 1.00 54.53 85 GLU A CA 1
ATOM 618 C C . GLU A 1 85 ? -31.315 12.919 14.016 1.00 54.53 85 GLU A C 1
ATOM 620 O O . GLU A 1 85 ? -32.090 13.743 14.487 1.00 54.53 85 GLU A O 1
ATOM 625 N N . SER A 1 86 ? -31.780 11.875 13.316 1.00 50.50 86 SER A N 1
ATOM 626 C CA . SER A 1 86 ? -33.169 11.748 12.865 1.00 50.50 86 SER A CA 1
ATOM 627 C C . SER A 1 86 ? -34.154 11.043 13.817 1.00 50.50 86 SER A C 1
ATOM 629 O O . SER A 1 86 ? -35.243 10.690 13.367 1.00 50.50 86 SER A O 1
ATOM 631 N N . THR A 1 87 ? -33.816 10.741 15.082 1.00 47.62 87 THR A N 1
ATOM 632 C CA . THR A 1 87 ? -34.729 9.955 15.962 1.00 47.62 87 THR A CA 1
ATOM 633 C C . THR A 1 87 ? -35.094 10.566 17.315 1.00 47.62 87 THR A C 1
ATOM 635 O O . THR A 1 87 ? -35.962 10.011 17.985 1.00 47.62 87 THR A O 1
ATOM 638 N N . PHE A 1 88 ? -34.520 11.707 17.716 1.00 46.56 88 PHE A N 1
ATOM 639 C CA . PHE A 1 88 ? -34.820 12.323 19.024 1.00 46.56 88 PHE A CA 1
ATOM 640 C C . PHE A 1 88 ? -35.051 13.848 19.000 1.00 46.56 88 PHE A C 1
ATOM 642 O O . PHE A 1 88 ? -35.043 14.475 20.056 1.00 46.56 88 PHE A O 1
ATOM 649 N N . GLY A 1 89 ? -35.317 14.445 17.836 1.00 40.00 89 GLY A N 1
ATOM 650 C CA . GLY A 1 89 ? -35.684 15.859 17.716 1.00 40.00 89 GLY A CA 1
ATOM 651 C C . GLY A 1 89 ? -36.658 16.081 16.564 1.00 40.00 89 GLY A C 1
ATOM 652 O O . GLY A 1 89 ? -36.367 15.675 15.448 1.00 40.00 89 GLY A O 1
ATOM 653 N N . ASP A 1 90 ? -37.813 16.649 16.904 1.00 36.38 90 ASP A N 1
ATOM 654 C CA . ASP A 1 90 ? -38.917 17.160 16.084 1.00 36.38 90 ASP A CA 1
ATOM 655 C C . ASP A 1 90 ? -39.075 16.668 14.631 1.00 36.38 90 ASP A C 1
ATOM 657 O O . ASP A 1 90 ? -38.269 16.903 13.730 1.00 36.38 90 ASP A O 1
ATOM 661 N N . SER A 1 91 ? -40.232 16.063 14.377 1.00 43.59 91 SER A N 1
ATOM 662 C CA . SER A 1 91 ? -40.766 15.809 13.045 1.00 43.59 91 SER A CA 1
ATOM 663 C C . SER A 1 91 ? -40.933 17.126 12.280 1.00 43.59 91 SER A C 1
ATOM 665 O O . SER A 1 91 ? -41.970 17.756 12.450 1.00 43.59 91 SER A O 1
ATOM 667 N N . ASN A 1 92 ? -39.923 17.557 11.505 1.00 42.78 92 ASN A N 1
ATOM 668 C CA . ASN A 1 92 ? -40.012 18.393 10.283 1.00 42.78 92 ASN A CA 1
ATOM 669 C C . ASN A 1 92 ? -38.642 18.944 9.816 1.00 42.78 92 ASN A C 1
ATOM 671 O O . ASN A 1 92 ? -38.524 20.128 9.503 1.00 42.78 92 ASN A O 1
ATOM 675 N N . ILE A 1 93 ? -37.593 18.120 9.716 1.00 42.91 93 ILE A N 1
ATOM 676 C CA . ILE A 1 93 ? -36.341 18.551 9.069 1.00 42.91 93 ILE A CA 1
ATOM 677 C C . ILE A 1 93 ? -36.006 17.596 7.926 1.00 42.91 93 ILE A C 1
ATOM 679 O O . ILE A 1 93 ? -35.949 16.376 8.086 1.00 42.91 93 ILE A O 1
ATOM 683 N N . VAL A 1 94 ? -35.870 18.181 6.735 1.00 43.59 94 VAL A N 1
ATOM 684 C CA . VAL A 1 94 ? -35.424 17.532 5.501 1.00 43.59 94 VAL A CA 1
ATOM 685 C C . VAL A 1 94 ? -34.159 16.724 5.797 1.00 43.59 94 VAL A C 1
ATOM 687 O O . VAL A 1 94 ? -33.242 17.233 6.429 1.00 43.59 94 VAL A O 1
ATOM 690 N N . LYS A 1 95 ? -34.128 15.460 5.351 1.00 46.38 95 LYS A N 1
ATOM 691 C CA . LYS A 1 95 ? -32.965 14.564 5.443 1.00 46.38 95 LYS A CA 1
ATOM 692 C C . LYS A 1 95 ? -31.757 15.205 4.761 1.00 46.38 95 LYS A C 1
ATOM 694 O O . LYS A 1 95 ? -31.569 15.023 3.559 1.00 46.38 95 LYS A O 1
ATOM 699 N N . GLU A 1 96 ? -30.941 15.924 5.513 1.00 47.12 96 GLU A N 1
ATOM 700 C CA . GLU A 1 96 ? -29.614 16.285 5.048 1.00 47.12 96 GLU A CA 1
ATOM 701 C C . GLU A 1 96 ? -28.710 15.059 5.256 1.00 47.12 96 GLU A C 1
ATOM 703 O O . GLU A 1 96 ? -28.694 14.480 6.347 1.00 47.12 96 GLU A O 1
ATOM 708 N N . PRO A 1 97 ? -28.045 14.549 4.206 1.00 54.56 97 PRO A N 1
ATOM 709 C CA . PRO A 1 97 ? -27.102 13.454 4.372 1.00 54.56 97 PRO A CA 1
ATOM 710 C C . PRO A 1 97 ? -26.003 13.899 5.338 1.00 54.56 97 PRO A C 1
ATOM 712 O O . PRO A 1 97 ? -25.504 15.016 5.215 1.00 54.56 97 PRO A O 1
ATOM 715 N N . ALA A 1 98 ? -25.624 13.024 6.278 1.00 57.44 98 ALA A N 1
ATOM 716 C CA . ALA A 1 98 ? -24.517 13.284 7.193 1.00 57.44 98 ALA A CA 1
ATOM 717 C C . ALA A 1 98 ? -23.326 13.831 6.397 1.00 57.44 98 ALA A C 1
ATOM 719 O O . ALA A 1 98 ? -22.874 13.200 5.434 1.00 57.44 98 ALA A O 1
ATOM 720 N N . THR A 1 99 ? -22.860 15.026 6.761 1.00 68.69 99 THR A N 1
ATOM 721 C CA . THR A 1 99 ? -21.731 15.644 6.070 1.00 68.69 99 THR A CA 1
ATOM 722 C C . THR A 1 99 ? -20.511 14.727 6.199 1.00 68.69 99 THR A C 1
ATOM 724 O O . THR A 1 99 ? -20.381 13.950 7.152 1.00 68.69 99 THR A O 1
ATOM 727 N N . THR A 1 100 ? -19.600 14.781 5.226 1.00 71.94 100 THR A N 1
ATOM 728 C CA . THR A 1 100 ? -18.382 13.949 5.211 1.00 71.94 100 THR A CA 1
ATOM 729 C C . THR A 1 100 ? -17.587 14.042 6.524 1.00 71.94 100 THR A C 1
ATOM 731 O O . THR A 1 100 ? -16.940 13.069 6.917 1.00 71.94 100 THR A O 1
ATOM 734 N N . ASP A 1 101 ? -17.683 15.184 7.210 1.00 77.56 101 ASP A N 1
ATOM 735 C CA . ASP A 1 101 ? -17.055 15.466 8.503 1.00 77.56 101 ASP A CA 1
ATOM 736 C C . ASP A 1 101 ? -17.666 14.629 9.646 1.00 77.56 101 ASP A C 1
ATOM 738 O O . ASP A 1 101 ? -16.953 13.884 10.320 1.00 77.56 101 ASP A O 1
ATOM 742 N N . VAL A 1 102 ? -19.003 14.590 9.757 1.00 84.31 102 VAL A N 1
ATOM 743 C CA . VAL A 1 102 ? -19.736 13.782 10.759 1.00 84.31 102 VAL A CA 1
ATOM 744 C C . VAL A 1 102 ? -19.419 12.296 10.637 1.00 84.31 102 VAL A C 1
ATOM 746 O O . VAL A 1 102 ? -19.193 11.596 11.629 1.00 84.31 102 VAL A O 1
ATOM 749 N N . LEU A 1 103 ? -19.368 11.787 9.406 1.00 87.75 103 LEU A N 1
ATOM 750 C CA . LEU A 1 103 ? -19.037 10.385 9.169 1.00 87.75 103 LEU A CA 1
ATOM 751 C C . LEU A 1 103 ? -17.589 10.060 9.569 1.00 87.75 103 LEU A C 1
ATOM 753 O O . LEU A 1 103 ? -17.320 8.959 10.060 1.00 87.75 103 LEU A O 1
ATOM 757 N N . SER A 1 104 ? -16.655 10.987 9.346 1.00 87.12 104 SER A N 1
ATOM 758 C CA . SER A 1 104 ? -15.256 10.834 9.757 1.00 87.12 104 SER A CA 1
ATOM 759 C C . SER A 1 104 ? -15.135 10.768 11.280 1.00 87.12 104 SER A C 1
ATOM 761 O O . SER A 1 104 ? -14.533 9.828 11.809 1.00 87.12 104 SER A O 1
ATOM 763 N N . ASP A 1 105 ? -15.801 11.680 11.986 1.00 87.44 105 ASP A N 1
ATOM 764 C CA . ASP A 1 105 ? -15.837 11.696 13.449 1.00 87.44 105 ASP A CA 1
ATOM 765 C C . ASP A 1 105 ? -16.456 10.414 14.016 1.00 87.44 105 ASP A C 1
ATOM 767 O O . ASP A 1 105 ? -15.909 9.798 14.937 1.00 87.44 105 ASP A O 1
ATOM 771 N N . CYS A 1 106 ? -17.547 9.929 13.417 1.00 91.38 106 CYS A N 1
ATOM 772 C CA . CYS A 1 106 ? -18.160 8.674 13.840 1.00 91.38 106 CYS A CA 1
ATOM 773 C C . CYS A 1 106 ? -17.285 7.446 13.593 1.00 91.38 106 CYS A C 1
ATOM 775 O O . CYS A 1 106 ? -17.302 6.524 14.411 1.00 91.38 106 CYS A O 1
ATOM 777 N N . LYS A 1 107 ? -16.457 7.424 12.541 1.00 92.56 107 LYS A N 1
ATOM 778 C CA . LYS A 1 107 ? -15.432 6.375 12.402 1.00 92.56 107 LYS A CA 1
ATOM 779 C C . LYS A 1 107 ? -14.449 6.418 13.570 1.00 92.56 107 LYS A C 1
ATOM 781 O O . LYS A 1 107 ? -14.119 5.363 14.107 1.00 92.56 107 LYS A O 1
ATOM 786 N N . GLY A 1 108 ? -14.027 7.609 14.001 1.00 90.50 108 GLY A N 1
ATOM 787 C CA . GLY A 1 108 ? -13.173 7.795 15.181 1.00 90.50 108 GLY A CA 1
ATOM 788 C C . GLY A 1 108 ? -13.782 7.216 16.465 1.00 90.50 108 GLY A C 1
ATOM 789 O O . GLY A 1 108 ? -13.095 6.532 17.232 1.00 90.50 108 GLY A O 1
ATOM 790 N N . VAL A 1 109 ? -15.091 7.401 16.665 1.00 92.06 109 VAL A N 1
ATOM 791 C CA . VAL A 1 109 ? -15.831 6.797 17.788 1.00 92.06 109 VAL A CA 1
ATOM 792 C C . VAL A 1 109 ? -15.833 5.267 17.698 1.00 92.06 109 VAL A C 1
ATOM 794 O O . VAL A 1 109 ? -15.561 4.597 18.696 1.00 92.06 109 VAL A O 1
ATOM 797 N N . VAL A 1 110 ? -16.069 4.697 16.510 1.00 95.19 110 VAL A N 1
ATOM 798 C CA . VAL A 1 110 ? -16.032 3.238 16.296 1.00 95.19 110 VAL A CA 1
ATOM 799 C C . VAL A 1 110 ? -14.643 2.662 16.598 1.00 95.19 110 VAL A C 1
ATOM 801 O O . VAL A 1 110 ? -14.546 1.661 17.310 1.00 95.19 110 VAL A O 1
ATOM 804 N N . TYR A 1 111 ? -13.567 3.305 16.130 1.00 93.69 111 TYR A N 1
ATOM 805 C CA . TYR A 1 111 ? -12.192 2.901 16.457 1.00 93.69 111 TYR A CA 1
ATOM 806 C C . TYR A 1 111 ? -11.926 2.933 17.967 1.00 93.69 111 TYR A C 1
ATOM 808 O O . TYR A 1 111 ? -11.340 1.999 18.520 1.00 93.69 111 TYR A O 1
ATOM 816 N N . SER A 1 112 ? -12.397 3.977 18.652 1.00 91.69 112 SER A N 1
ATOM 817 C CA . SER A 1 112 ? -12.245 4.116 20.105 1.00 91.69 112 SER A CA 1
ATOM 818 C C . SER A 1 112 ? -12.984 3.012 20.865 1.00 91.69 112 SER A C 1
ATOM 820 O O . SER A 1 112 ? -12.447 2.436 21.812 1.00 91.69 112 SER A O 1
ATOM 822 N N . TRP A 1 113 ? -14.199 2.666 20.428 1.00 94.62 113 TRP A N 1
ATOM 823 C CA . TRP A 1 113 ? -14.965 1.569 21.017 1.00 94.62 113 TRP A CA 1
ATOM 824 C C . TRP A 1 113 ? -14.294 0.206 20.775 1.00 94.62 113 TRP A C 1
ATOM 826 O O . TRP A 1 113 ? -14.138 -0.563 21.723 1.00 94.62 113 TRP A O 1
ATOM 836 N N . LEU A 1 114 ? -13.817 -0.070 19.552 1.00 95.12 114 LEU A N 1
ATOM 837 C CA . LEU A 1 114 ? -13.059 -1.288 19.228 1.00 95.12 114 LEU A CA 1
ATOM 838 C C . LEU A 1 114 ? -11.805 -1.426 20.101 1.00 95.12 114 LEU A C 1
ATOM 840 O O . LEU A 1 114 ? -11.573 -2.488 20.672 1.00 95.12 114 LEU A O 1
ATOM 844 N N . SER A 1 115 ? -11.049 -0.338 20.274 1.00 92.19 115 SER A N 1
ATOM 845 C CA . SER A 1 115 ? -9.851 -0.299 21.130 1.00 92.19 115 SER A CA 1
ATOM 846 C C . SER A 1 115 ? -10.150 -0.655 22.585 1.00 92.19 115 SER A C 1
ATOM 848 O O . SER A 1 115 ? -9.305 -1.217 23.273 1.00 92.19 115 SER A O 1
ATOM 850 N N . ARG A 1 116 ? -11.350 -0.312 23.069 1.00 90.94 116 ARG A N 1
ATOM 851 C CA . ARG A 1 116 ? -11.792 -0.611 24.436 1.00 90.94 116 ARG A CA 1
ATOM 852 C 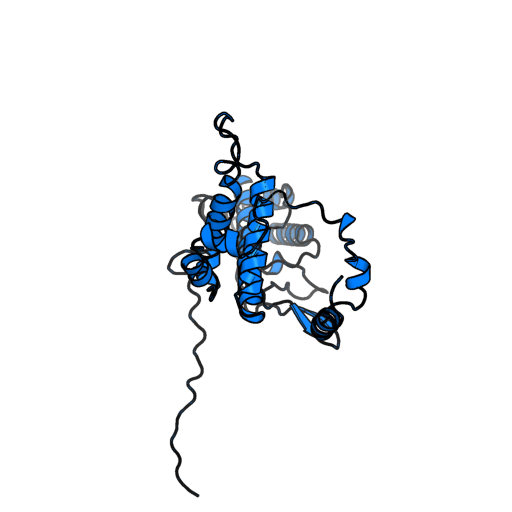C . ARG A 1 116 ? -12.231 -2.068 24.607 1.00 90.94 116 ARG A C 1
ATOM 854 O O . ARG A 1 116 ? -12.204 -2.572 25.726 1.00 90.94 116 ARG A O 1
ATOM 861 N N . LYS A 1 117 ? -12.709 -2.713 23.540 1.00 94.44 117 LYS A N 1
ATOM 862 C CA . LYS A 1 117 ? -13.286 -4.066 23.590 1.00 94.44 117 LYS A CA 1
ATOM 863 C C . LYS A 1 117 ? -12.292 -5.162 23.230 1.00 94.44 117 LYS A C 1
ATOM 865 O O . LYS A 1 117 ? -12.368 -6.244 23.801 1.00 94.44 117 LYS A O 1
ATOM 870 N N . LEU A 1 118 ? -11.394 -4.893 22.290 1.00 91.62 118 LEU A N 1
ATOM 871 C CA . LEU A 1 118 ? -10.327 -5.807 21.904 1.00 91.62 118 LEU A CA 1
ATOM 872 C C . LEU A 1 118 ? -9.164 -5.730 22.902 1.00 91.62 118 LEU A C 1
ATOM 874 O O . LEU A 1 118 ? -9.015 -4.751 23.633 1.00 91.62 118 LEU A O 1
ATOM 878 N N . SER A 1 119 ? -8.305 -6.752 22.914 1.00 90.19 119 SER A N 1
ATOM 879 C CA . SER A 1 119 ? -7.018 -6.636 23.604 1.00 90.19 119 SER A CA 1
ATOM 880 C C . SER A 1 119 ? -6.148 -5.575 22.917 1.00 90.19 119 SER A C 1
ATOM 882 O O . SER A 1 119 ? -6.281 -5.335 21.716 1.00 90.19 119 SER A O 1
ATOM 884 N N . SER A 1 120 ? -5.231 -4.956 23.668 1.00 81.88 120 SER A N 1
ATOM 885 C CA . SER A 1 120 ? -4.319 -3.928 23.136 1.00 81.88 120 SER A CA 1
ATOM 886 C C . SER A 1 120 ? -3.569 -4.413 21.887 1.00 81.88 120 SER A C 1
ATOM 888 O O . SER A 1 120 ? -3.492 -3.702 20.886 1.00 81.88 120 SER A O 1
ATOM 890 N N . ASP A 1 121 ? -3.092 -5.659 21.905 1.00 81.00 121 ASP A N 1
ATOM 891 C CA . ASP A 1 121 ? -2.344 -6.231 20.786 1.00 81.00 121 ASP A CA 1
ATOM 892 C C . ASP A 1 121 ? -3.243 -6.563 19.585 1.00 81.00 121 ASP A C 1
ATOM 894 O O . ASP A 1 121 ? -2.837 -6.323 18.445 1.00 81.00 121 ASP A O 1
ATOM 898 N N . ALA A 1 122 ? -4.477 -7.036 19.810 1.00 84.69 122 ALA A N 1
ATOM 899 C CA . ALA A 1 122 ? -5.439 -7.287 18.735 1.00 84.69 122 ALA A CA 1
ATOM 900 C C . ALA A 1 122 ? -5.890 -5.979 18.067 1.00 84.69 122 ALA A C 1
ATOM 902 O O . ALA A 1 122 ? -5.869 -5.880 16.841 1.00 84.69 122 ALA A O 1
ATOM 903 N N . ALA A 1 123 ? -6.219 -4.949 18.856 1.00 87.19 123 ALA A N 1
ATOM 904 C CA . ALA A 1 123 ? -6.584 -3.629 18.345 1.00 87.19 123 ALA A CA 1
ATOM 905 C C . ALA A 1 123 ? -5.435 -2.998 17.545 1.00 87.19 123 ALA A C 1
ATOM 907 O O . ALA A 1 123 ? -5.633 -2.549 16.417 1.00 87.19 123 ALA A O 1
ATOM 908 N N . ASN A 1 124 ? -4.218 -3.014 18.100 1.00 83.50 124 ASN A N 1
ATOM 909 C CA . ASN A 1 124 ? -3.038 -2.470 17.433 1.00 83.50 124 ASN A CA 1
ATOM 910 C C . ASN A 1 124 ? -2.756 -3.197 16.111 1.00 83.50 124 ASN A C 1
ATOM 912 O O . ASN A 1 124 ? -2.562 -2.557 15.080 1.00 83.50 124 ASN A O 1
ATOM 916 N N . THR A 1 125 ? -2.784 -4.532 16.124 1.00 83.62 125 THR A N 1
ATOM 917 C CA . THR A 1 125 ? -2.598 -5.352 14.919 1.00 83.62 125 THR A CA 1
ATOM 918 C C . THR A 1 125 ? -3.656 -5.029 13.867 1.00 83.62 125 THR A C 1
ATOM 920 O O . THR A 1 125 ? -3.304 -4.698 12.735 1.00 83.62 125 THR A O 1
ATOM 923 N N . ALA A 1 126 ? -4.939 -5.031 14.243 1.00 88.19 126 ALA A N 1
ATOM 924 C CA . ALA A 1 126 ? -6.040 -4.718 13.339 1.00 88.19 126 ALA A CA 1
ATOM 925 C C . ALA A 1 126 ? -5.875 -3.327 12.708 1.00 88.19 126 ALA A C 1
ATOM 927 O O . ALA A 1 126 ? -5.868 -3.202 11.487 1.00 88.19 126 ALA A O 1
ATOM 928 N N . PHE A 1 127 ? -5.670 -2.271 13.498 1.00 89.62 127 PHE A N 1
ATOM 929 C CA . PHE A 1 127 ? -5.586 -0.909 12.955 1.00 89.62 127 PHE A CA 1
ATOM 930 C C . PHE A 1 127 ? -4.357 -0.681 12.083 1.00 89.62 127 PHE A C 1
ATOM 932 O O . PHE A 1 127 ? -4.445 0.021 11.070 1.00 89.62 127 PHE A O 1
ATOM 939 N N . ARG A 1 128 ? -3.227 -1.301 12.434 1.00 84.00 128 ARG A N 1
ATOM 940 C CA . ARG A 1 128 ? -2.024 -1.289 11.600 1.00 84.00 128 ARG A CA 1
ATOM 941 C C . ARG A 1 128 ? -2.293 -1.927 10.241 1.00 84.00 128 ARG A C 1
ATOM 943 O O . ARG A 1 128 ? -1.935 -1.334 9.228 1.00 84.00 128 ARG A O 1
ATOM 950 N N . ILE A 1 129 ? -2.981 -3.068 10.204 1.00 84.06 129 ILE A N 1
ATOM 951 C CA . ILE A 1 129 ? -3.384 -3.731 8.957 1.00 84.06 129 ILE A CA 1
ATOM 952 C C . ILE A 1 129 ? -4.315 -2.838 8.138 1.00 84.06 129 ILE A C 1
ATOM 954 O O . ILE A 1 129 ? -4.035 -2.579 6.971 1.00 84.06 129 ILE A O 1
ATOM 958 N N . LEU A 1 130 ? -5.396 -2.324 8.737 1.00 86.94 130 LEU A N 1
ATOM 959 C CA . LEU A 1 130 ? -6.364 -1.475 8.030 1.00 86.94 130 LEU A CA 1
ATOM 960 C C . LEU A 1 130 ? -5.684 -0.243 7.417 1.00 86.94 130 LEU A C 1
ATOM 962 O O . LEU A 1 130 ? -6.015 0.166 6.302 1.00 86.94 130 LEU A O 1
ATOM 966 N N . SER A 1 131 ? -4.725 0.336 8.142 1.00 83.62 131 SER A N 1
ATOM 967 C CA . SER A 1 131 ? -3.935 1.482 7.690 1.00 83.62 131 SER A CA 1
ATOM 968 C C . SER A 1 131 ? -2.982 1.094 6.560 1.00 83.62 131 SER A C 1
ATOM 970 O O . SER A 1 131 ? -2.989 1.750 5.519 1.00 83.62 131 SER A O 1
ATOM 972 N N . ALA A 1 132 ? -2.234 -0.004 6.711 1.00 78.19 132 ALA A N 1
ATOM 973 C CA . ALA A 1 132 ? -1.337 -0.539 5.685 1.00 78.19 132 ALA A CA 1
ATOM 974 C C . ALA A 1 132 ? -2.086 -0.845 4.380 1.00 78.19 132 ALA A C 1
ATOM 976 O O . ALA A 1 132 ? -1.684 -0.408 3.302 1.00 78.19 132 ALA A O 1
ATOM 977 N N . CYS A 1 133 ? -3.246 -1.498 4.472 1.00 79.56 133 CYS A N 1
ATOM 978 C CA . CYS A 1 133 ? -4.104 -1.774 3.326 1.00 79.56 133 CYS A CA 1
ATOM 979 C C . CYS A 1 133 ? -4.591 -0.508 2.615 1.00 79.56 133 CYS A C 1
ATOM 981 O O . CYS A 1 133 ? -4.863 -0.553 1.418 1.00 79.56 133 CYS A O 1
ATOM 983 N N . LYS A 1 134 ? -4.732 0.615 3.327 1.00 79.88 134 LYS A N 1
ATOM 984 C CA . LYS A 1 134 ? -5.116 1.898 2.729 1.00 79.88 134 LYS A CA 1
ATOM 985 C C . LYS A 1 134 ? -3.935 2.565 2.019 1.00 79.88 134 LYS A C 1
ATOM 987 O O . LYS A 1 134 ? -4.107 3.025 0.894 1.00 79.88 134 LYS A O 1
ATOM 992 N N . VAL A 1 135 ? -2.759 2.615 2.648 1.00 77.00 135 VAL A N 1
ATOM 993 C CA . VAL A 1 135 ? -1.573 3.298 2.086 1.00 77.00 135 VAL A CA 1
ATOM 994 C C . VAL A 1 135 ? -0.935 2.524 0.930 1.00 77.00 135 VAL A C 1
ATOM 996 O O . VAL A 1 135 ? -0.423 3.131 -0.006 1.00 77.00 135 VAL A O 1
ATOM 999 N N . ASN A 1 136 ? -1.054 1.194 0.926 1.00 74.31 136 ASN A N 1
ATOM 1000 C CA . ASN A 1 136 ? -0.518 0.324 -0.123 1.00 74.31 136 ASN A CA 1
ATOM 1001 C C . ASN A 1 136 ? -1.434 0.212 -1.361 1.00 74.31 136 ASN A C 1
ATOM 1003 O O . ASN A 1 136 ? -1.343 -0.745 -2.123 1.00 74.31 136 ASN A O 1
ATOM 1007 N N . LYS A 1 137 ? -2.363 1.151 -1.569 1.00 75.75 137 LYS A N 1
ATOM 1008 C CA . LYS A 1 137 ? -3.246 1.186 -2.755 1.00 75.75 137 LYS A CA 1
ATOM 1009 C C . LYS A 1 137 ? -2.882 2.274 -3.760 1.00 75.75 137 LYS A C 1
ATOM 1011 O O . LYS A 1 137 ? -3.538 2.378 -4.791 1.00 75.75 137 LYS A O 1
ATOM 1016 N N . VAL A 1 138 ? -1.872 3.084 -3.466 1.00 82.62 138 VAL A N 1
ATOM 1017 C CA . VAL A 1 138 ? -1.464 4.214 -4.303 1.00 82.62 138 VAL A CA 1
ATOM 1018 C C . VAL A 1 138 ? 0.043 4.203 -4.496 1.00 82.62 138 VAL A C 1
ATOM 1020 O O . VAL A 1 138 ? 0.774 3.760 -3.614 1.00 82.62 138 VAL A O 1
ATOM 1023 N N . CYS A 1 139 ? 0.502 4.703 -5.640 1.00 86.75 139 CYS A N 1
ATOM 1024 C CA . CYS A 1 139 ? 1.904 5.055 -5.795 1.00 86.75 139 CYS A CA 1
ATOM 1025 C C . CYS A 1 139 ? 2.150 6.417 -5.130 1.00 86.75 139 CYS A C 1
ATOM 1027 O O . CYS A 1 139 ? 1.457 7.373 -5.486 1.00 86.75 139 CYS A O 1
ATOM 1029 N N . PRO A 1 140 ? 3.100 6.529 -4.187 1.00 87.56 140 PRO A N 1
ATOM 1030 C CA . PRO A 1 140 ? 3.426 7.803 -3.555 1.00 87.56 140 PRO A CA 1
ATOM 1031 C C . PRO A 1 140 ? 4.442 8.642 -4.353 1.00 87.56 140 PRO A C 1
ATOM 1033 O O . PRO A 1 140 ? 4.659 9.801 -4.010 1.00 87.56 140 PRO A O 1
ATOM 1036 N N . LEU A 1 141 ? 5.063 8.086 -5.403 1.00 89.88 141 LEU A N 1
ATOM 1037 C CA . LEU A 1 141 ? 6.019 8.806 -6.246 1.00 89.88 141 LEU A CA 1
ATOM 1038 C C . LEU A 1 141 ? 5.314 9.757 -7.217 1.00 89.88 141 LEU A C 1
ATOM 1040 O O . LEU A 1 141 ? 4.299 9.426 -7.833 1.00 89.88 141 LEU A O 1
ATOM 1044 N N . GLU A 1 142 ? 5.910 10.931 -7.402 1.00 90.38 142 GLU A N 1
ATOM 1045 C CA . GLU A 1 142 ? 5.440 11.937 -8.349 1.00 90.38 142 GLU A CA 1
ATOM 1046 C C . GLU A 1 142 ? 6.193 11.821 -9.675 1.00 90.38 142 GLU A C 1
ATOM 1048 O O . GLU A 1 142 ? 7.396 12.083 -9.756 1.00 90.38 142 GLU A O 1
ATOM 1053 N N . PHE A 1 143 ? 5.468 11.480 -10.739 1.00 90.81 143 PHE A N 1
ATOM 1054 C CA . PHE A 1 143 ? 6.023 11.395 -12.085 1.00 90.81 143 PHE A CA 1
ATOM 1055 C C . PHE A 1 143 ? 5.768 12.687 -12.861 1.00 90.81 143 PHE A C 1
ATOM 1057 O O . PHE A 1 143 ? 4.625 13.084 -13.085 1.00 90.81 143 PHE A O 1
ATOM 1064 N N . ASN A 1 144 ? 6.838 13.323 -13.326 1.00 92.12 144 ASN A N 1
ATOM 1065 C CA . ASN A 1 144 ? 6.777 14.326 -14.386 1.00 92.12 144 ASN A CA 1
ATOM 1066 C C . ASN A 1 144 ? 6.835 13.645 -15.765 1.00 92.12 144 ASN A C 1
ATOM 1068 O O . ASN A 1 144 ? 6.917 12.427 -15.880 1.00 92.12 144 ASN A O 1
ATOM 1072 N N . GLN A 1 145 ? 6.753 14.418 -16.846 1.00 92.31 145 GLN A N 1
ATOM 1073 C CA . GLN A 1 145 ? 6.830 13.850 -18.191 1.00 92.31 145 GLN A CA 1
ATOM 1074 C C . GLN A 1 145 ? 8.249 13.301 -18.473 1.00 92.31 145 GLN A C 1
ATOM 1076 O O . GLN A 1 145 ? 9.208 14.075 -18.417 1.00 92.31 145 GLN A O 1
ATOM 1081 N N . PRO A 1 146 ? 8.416 12.006 -18.809 1.00 94.19 146 PRO A N 1
ATOM 1082 C CA . PRO A 1 146 ? 9.728 11.383 -19.000 1.00 94.19 146 PRO A CA 1
ATOM 1083 C C . PRO A 1 146 ? 10.239 11.545 -20.441 1.00 94.19 146 PRO A C 1
ATOM 1085 O O . PRO A 1 146 ? 10.545 10.567 -21.119 1.00 94.19 146 PRO A O 1
ATOM 1088 N N . SER A 1 147 ? 10.299 12.782 -20.940 1.00 94.31 147 SER A N 1
ATOM 1089 C CA . SER A 1 147 ? 10.607 13.070 -22.351 1.00 94.31 147 SER A CA 1
ATOM 1090 C C . SER A 1 147 ? 11.972 12.536 -22.800 1.00 94.31 147 SER A C 1
ATOM 1092 O O . SER A 1 147 ? 12.089 12.024 -23.908 1.00 94.31 147 SER A O 1
ATOM 1094 N N . GLU A 1 148 ? 12.990 12.623 -21.941 1.00 93.88 148 GLU A N 1
ATOM 1095 C CA . GLU A 1 148 ? 14.340 12.115 -22.232 1.00 93.88 148 GLU A CA 1
ATOM 1096 C C . GLU A 1 148 ? 14.345 10.595 -22.417 1.00 93.88 148 GLU A C 1
ATOM 1098 O O . GLU A 1 148 ? 14.878 10.102 -23.411 1.00 93.88 148 GLU A O 1
ATOM 1103 N N . VAL A 1 149 ? 13.660 9.871 -21.524 1.00 94.56 149 VAL A N 1
ATOM 1104 C CA . VAL A 1 149 ? 13.521 8.410 -21.598 1.00 94.56 149 VAL A CA 1
ATOM 1105 C C . VAL A 1 149 ? 12.760 8.023 -22.863 1.00 94.56 149 VAL A C 1
ATOM 1107 O O . VAL A 1 149 ? 13.203 7.164 -23.616 1.00 94.56 149 VAL A O 1
ATOM 1110 N N . ILE A 1 150 ? 11.644 8.702 -23.151 1.00 94.00 150 ILE A N 1
ATOM 1111 C CA . ILE A 1 150 ? 10.849 8.444 -24.358 1.00 94.00 150 ILE A CA 1
ATOM 1112 C C . ILE A 1 150 ? 11.707 8.610 -25.617 1.00 94.00 150 ILE A C 1
ATOM 1114 O O . ILE A 1 150 ? 11.721 7.722 -26.465 1.00 94.00 150 ILE A O 1
ATOM 1118 N N . ASN A 1 151 ? 12.448 9.712 -25.731 1.00 92.31 151 ASN A N 1
ATOM 1119 C CA . ASN A 1 151 ? 13.281 9.984 -26.902 1.00 92.31 151 ASN A CA 1
ATOM 1120 C C . ASN A 1 151 ? 14.419 8.965 -27.062 1.00 92.31 151 ASN A C 1
ATOM 1122 O O . ASN A 1 151 ? 14.760 8.612 -28.187 1.00 92.31 151 ASN A O 1
ATOM 1126 N N . ALA A 1 152 ? 14.990 8.482 -25.957 1.00 92.06 152 ALA A N 1
ATOM 1127 C CA . ALA A 1 152 ? 16.060 7.489 -25.987 1.00 92.06 152 ALA A CA 1
ATOM 1128 C C . ALA A 1 152 ? 15.564 6.058 -26.280 1.00 92.06 152 ALA A C 1
ATOM 1130 O O . ALA A 1 152 ? 16.352 5.234 -26.747 1.00 92.06 152 ALA A O 1
ATOM 1131 N N . CYS A 1 153 ? 14.287 5.755 -26.007 1.00 91.75 153 CYS A N 1
ATOM 1132 C CA . CYS A 1 153 ? 13.772 4.382 -25.967 1.00 91.75 153 CYS A CA 1
ATOM 1133 C C . CYS A 1 153 ? 12.653 4.046 -26.981 1.00 91.75 153 CYS A C 1
ATOM 1135 O O . CYS A 1 153 ? 12.277 2.880 -27.084 1.00 91.75 153 CYS A O 1
ATOM 1137 N N . ARG A 1 154 ? 12.091 5.019 -27.717 1.00 84.50 154 ARG A N 1
ATOM 1138 C CA . ARG A 1 154 ? 10.887 4.833 -28.565 1.00 84.50 154 ARG A CA 1
ATOM 1139 C C . ARG A 1 154 ? 11.034 3.795 -29.692 1.00 84.50 154 ARG A C 1
ATOM 1141 O O . ARG A 1 154 ? 10.072 3.089 -29.965 1.00 84.50 154 ARG A O 1
ATOM 1148 N N . ASP A 1 155 ? 12.212 3.663 -30.299 1.00 77.69 155 ASP A N 1
ATOM 1149 C CA . ASP A 1 155 ? 12.418 2.868 -31.526 1.00 77.69 155 ASP A CA 1
ATOM 1150 C C . ASP A 1 155 ? 13.450 1.734 -31.348 1.00 77.69 155 ASP A C 1
ATOM 1152 O O . ASP A 1 155 ? 14.270 1.460 -32.227 1.00 77.69 155 ASP A O 1
ATOM 1156 N N . LEU A 1 156 ? 13.471 1.090 -30.176 1.00 71.00 156 LEU A N 1
ATOM 1157 C CA . LEU A 1 156 ? 14.496 0.093 -29.850 1.00 71.00 156 LEU A CA 1
ATOM 1158 C C . LEU A 1 156 ? 14.171 -1.316 -30.358 1.00 71.00 156 LEU A C 1
ATOM 1160 O O . LEU A 1 156 ? 13.159 -1.905 -29.984 1.00 71.00 156 LEU A O 1
ATOM 1164 N N . ALA A 1 157 ? 15.110 -1.882 -31.125 1.00 59.41 157 ALA A N 1
ATOM 1165 C CA . ALA A 1 157 ? 15.147 -3.298 -31.510 1.00 59.41 157 ALA A CA 1
ATOM 1166 C C . ALA A 1 157 ? 16.142 -4.143 -30.674 1.00 59.41 157 ALA A C 1
ATOM 1168 O O . ALA A 1 157 ? 16.160 -5.363 -30.807 1.00 59.41 157 ALA A O 1
ATOM 1169 N N . ALA A 1 158 ? 16.980 -3.514 -29.836 1.00 60.91 158 ALA A N 1
ATOM 1170 C CA . ALA A 1 158 ? 18.007 -4.152 -28.997 1.00 60.91 158 ALA A CA 1
ATOM 1171 C C . ALA A 1 158 ? 18.361 -3.261 -27.779 1.00 60.91 158 ALA A C 1
ATOM 1173 O O . ALA A 1 158 ? 18.010 -2.073 -27.800 1.00 60.91 158 ALA A O 1
ATOM 1174 N N . PRO A 1 159 ? 19.065 -3.779 -26.744 1.00 62.22 159 PRO A N 1
ATOM 1175 C CA . PRO A 1 159 ? 19.484 -2.986 -25.587 1.00 62.22 159 PRO A CA 1
ATOM 1176 C C . PRO A 1 159 ? 20.301 -1.771 -26.035 1.00 62.22 159 PRO A C 1
ATOM 1178 O O . PRO A 1 159 ? 21.357 -1.906 -26.653 1.00 62.22 159 PRO A O 1
ATOM 1181 N N . ASN A 1 160 ? 19.803 -0.571 -25.740 1.00 78.12 160 ASN A N 1
ATOM 1182 C CA . ASN A 1 160 ? 20.491 0.677 -26.040 1.00 78.12 160 ASN A CA 1
ATOM 1183 C C . ASN A 1 160 ? 21.026 1.269 -24.730 1.00 78.12 160 ASN A C 1
ATOM 1185 O O . ASN A 1 160 ? 20.221 1.693 -23.896 1.00 78.12 160 ASN A O 1
ATOM 1189 N N . PRO A 1 161 ? 22.358 1.355 -24.545 1.00 85.88 161 PRO A N 1
ATOM 1190 C CA . PRO A 1 161 ? 22.953 1.916 -23.333 1.00 85.88 161 PRO A CA 1
ATOM 1191 C C . PRO A 1 161 ? 22.445 3.325 -22.996 1.00 85.88 161 PRO A C 1
ATOM 1193 O O . PRO A 1 161 ? 22.285 3.661 -21.824 1.00 85.88 161 PRO A O 1
ATOM 1196 N N . SER A 1 162 ? 22.129 4.137 -24.013 1.00 89.94 162 SER A N 1
ATOM 1197 C CA . SER A 1 162 ? 21.562 5.474 -23.818 1.00 89.94 162 SER A CA 1
ATOM 1198 C C . SER A 1 162 ? 20.150 5.429 -23.229 1.00 89.94 162 SER A C 1
ATOM 1200 O O . SER A 1 162 ? 19.796 6.310 -22.447 1.00 89.94 162 SER A O 1
ATOM 1202 N N . CYS A 1 163 ? 19.349 4.419 -23.582 1.00 92.62 163 CYS A N 1
ATOM 1203 C CA . CYS A 1 163 ? 18.012 4.228 -23.025 1.00 92.62 163 CYS A CA 1
ATOM 1204 C C . CYS A 1 163 ? 18.091 3.839 -21.548 1.00 92.62 163 CYS A C 1
ATOM 1206 O O . CYS A 1 163 ? 17.518 4.536 -20.713 1.00 92.62 163 CYS A O 1
ATOM 1208 N N . CYS A 1 164 ? 18.872 2.808 -21.206 1.00 92.88 164 CYS A N 1
ATOM 1209 C CA . CYS A 1 164 ? 19.002 2.364 -19.816 1.00 92.88 164 CYS A CA 1
ATOM 1210 C C . CYS A 1 164 ? 19.631 3.436 -18.917 1.00 92.88 164 CYS A C 1
ATOM 1212 O O . CYS A 1 164 ? 19.183 3.648 -17.794 1.00 92.88 164 CYS A O 1
ATOM 1214 N N . SER A 1 165 ? 20.611 4.192 -19.424 1.00 93.81 165 SER A N 1
ATOM 1215 C CA . SER A 1 165 ? 21.183 5.323 -18.685 1.00 93.81 165 SER A CA 1
ATOM 1216 C C . SER A 1 165 ? 20.154 6.431 -18.420 1.00 93.81 165 SER A C 1
ATOM 1218 O O . SER A 1 165 ? 20.062 6.919 -17.290 1.00 93.81 165 SER A O 1
ATOM 1220 N N . SER A 1 166 ? 19.338 6.801 -19.417 1.00 94.50 166 SER A N 1
ATOM 1221 C CA . SER A 1 166 ? 18.270 7.795 -19.236 1.00 94.50 166 SER A CA 1
ATOM 1222 C C . SER A 1 166 ? 17.188 7.304 -18.267 1.00 94.50 166 SER A C 1
ATOM 1224 O O . SER A 1 166 ? 16.771 8.051 -17.379 1.00 94.50 166 SER A O 1
ATOM 1226 N N . LEU A 1 167 ? 16.787 6.035 -18.381 1.00 94.44 167 LEU A N 1
ATOM 1227 C CA . LEU A 1 167 ? 15.817 5.389 -17.499 1.00 94.44 167 LEU A CA 1
ATOM 1228 C C . LEU A 1 167 ? 16.283 5.401 -16.038 1.00 94.44 167 LEU A C 1
ATOM 1230 O O . LEU A 1 167 ? 15.575 5.921 -15.176 1.00 94.44 167 LEU A O 1
ATOM 1234 N N . ASN A 1 168 ? 17.497 4.915 -15.773 1.00 91.81 168 ASN A N 1
ATOM 1235 C CA . ASN A 1 168 ? 18.060 4.848 -14.424 1.00 91.81 168 ASN A CA 1
ATOM 1236 C C . ASN A 1 168 ? 18.219 6.245 -13.812 1.00 91.81 168 ASN A C 1
ATOM 1238 O O . ASN A 1 168 ? 17.884 6.458 -12.648 1.00 91.81 168 ASN A O 1
ATOM 1242 N N . THR A 1 169 ? 18.642 7.230 -14.610 1.00 92.19 169 THR A N 1
ATOM 1243 C CA . THR A 1 169 ? 18.735 8.632 -14.167 1.00 92.19 169 THR A CA 1
ATOM 1244 C C . THR A 1 169 ? 17.366 9.188 -13.778 1.00 92.19 169 THR A C 1
ATOM 1246 O O . THR A 1 169 ? 17.226 9.878 -12.765 1.00 92.19 169 THR A O 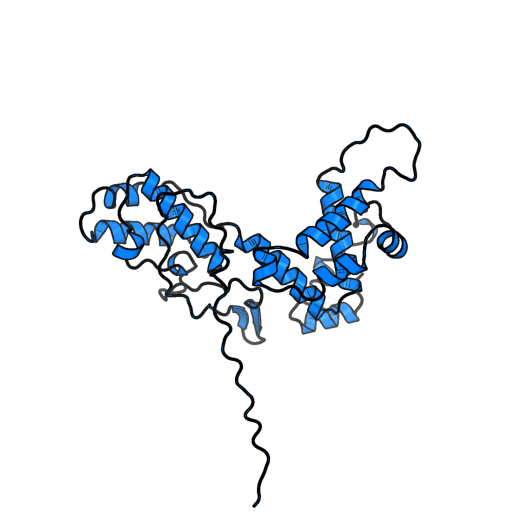1
ATOM 1249 N N . TYR A 1 170 ? 16.333 8.878 -14.564 1.00 93.44 170 TYR A N 1
ATOM 1250 C CA . TYR A 1 170 ? 14.976 9.319 -14.279 1.00 93.44 170 TYR A CA 1
ATOM 1251 C C . TYR A 1 170 ? 14.433 8.684 -12.991 1.00 93.44 170 TYR A C 1
ATOM 1253 O O . TYR A 1 170 ? 13.922 9.415 -12.140 1.00 93.44 170 TYR A O 1
ATOM 1261 N N . ILE A 1 171 ? 14.585 7.363 -12.830 1.00 91.25 171 ILE A N 1
ATOM 1262 C CA . ILE A 1 171 ? 14.165 6.612 -11.635 1.00 91.25 171 ILE A CA 1
ATOM 1263 C C . ILE A 1 171 ? 14.867 7.163 -10.385 1.00 91.25 171 ILE A C 1
ATOM 1265 O O . ILE A 1 171 ? 14.213 7.505 -9.397 1.00 91.25 171 ILE A O 1
ATOM 1269 N N . MET A 1 17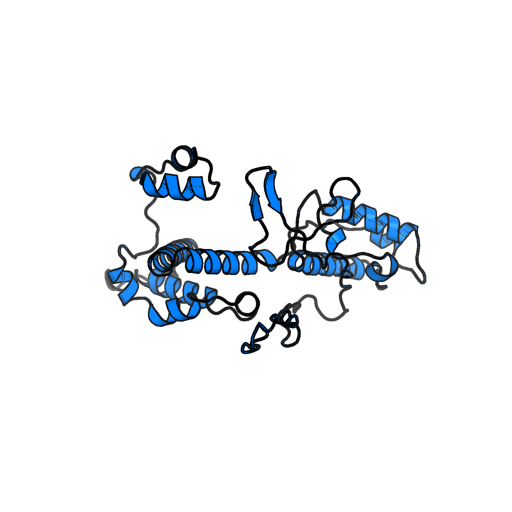2 ? 16.181 7.388 -10.468 1.00 87.56 172 MET A N 1
ATOM 1270 C CA . MET A 1 172 ? 16.970 7.955 -9.374 1.00 87.56 172 MET A CA 1
ATOM 1271 C C . MET A 1 172 ? 16.465 9.338 -8.930 1.00 87.56 172 MET A C 1
ATOM 1273 O O . MET A 1 172 ? 16.521 9.668 -7.745 1.00 87.56 172 MET A O 1
ATOM 1277 N N . ARG A 1 173 ? 15.942 10.153 -9.854 1.00 87.94 173 ARG A N 1
ATOM 1278 C CA . ARG A 1 173 ? 15.401 11.483 -9.538 1.00 87.94 173 ARG A CA 1
ATOM 1279 C C . ARG A 1 173 ? 14.019 11.425 -8.881 1.00 87.94 173 ARG A C 1
ATOM 1281 O O . ARG A 1 173 ? 13.720 12.278 -8.045 1.00 87.94 173 ARG A O 1
ATOM 1288 N N . ILE A 1 174 ? 13.160 10.481 -9.268 1.00 87.06 174 ILE A N 1
ATOM 1289 C CA . ILE A 1 174 ? 11.780 10.404 -8.748 1.00 87.06 174 ILE A CA 1
ATOM 1290 C C . ILE A 1 174 ? 11.693 9.775 -7.357 1.00 87.06 174 ILE A C 1
ATOM 1292 O O . ILE A 1 174 ? 10.787 10.138 -6.613 1.00 87.06 174 ILE A O 1
ATOM 1296 N N . GLN A 1 175 ? 12.628 8.892 -6.984 1.00 81.31 175 GLN A N 1
ATOM 1297 C CA . GLN A 1 175 ? 12.607 8.242 -5.669 1.00 81.31 175 GLN A CA 1
ATOM 1298 C C . GLN A 1 175 ? 12.746 9.242 -4.505 1.00 81.31 175 GLN A C 1
ATOM 1300 O O . GLN A 1 175 ? 12.206 8.973 -3.442 1.00 81.31 175 GLN A O 1
ATOM 1305 N N . LYS A 1 176 ? 13.404 10.406 -4.690 1.00 73.44 176 LYS A N 1
ATOM 1306 C CA . LYS A 1 176 ? 13.512 11.521 -3.710 1.00 73.44 176 LYS A CA 1
ATOM 1307 C C . LYS A 1 176 ? 13.746 11.086 -2.244 1.00 73.44 176 LYS A C 1
ATOM 1309 O O . LYS A 1 176 ? 13.162 11.661 -1.332 1.00 73.44 176 LYS A O 1
ATOM 1314 N N . GLU A 1 177 ? 14.564 10.064 -2.012 1.00 66.75 177 GLU A N 1
ATOM 1315 C CA . GLU A 1 177 ? 14.806 9.494 -0.674 1.00 66.75 177 GLU A CA 1
ATOM 1316 C C . GLU A 1 177 ? 13.570 8.921 0.050 1.00 66.75 177 GLU A C 1
ATOM 1318 O O . GLU A 1 177 ? 13.556 8.762 1.271 1.00 66.75 177 GLU A O 1
ATOM 1323 N N . MET A 1 178 ? 12.521 8.567 -0.692 1.00 75.12 178 MET A N 1
ATOM 1324 C CA . MET A 1 178 ? 11.319 7.945 -0.155 1.00 75.12 178 MET A CA 1
ATOM 1325 C C . MET A 1 178 ? 11.480 6.423 -0.081 1.00 75.12 178 MET A C 1
ATOM 1327 O O . MET A 1 178 ? 11.790 5.765 -1.073 1.00 75.12 178 MET A O 1
ATOM 1331 N N . LEU A 1 179 ? 11.212 5.858 1.096 1.00 79.50 179 LEU A N 1
ATOM 1332 C CA . LEU A 1 179 ? 11.013 4.420 1.257 1.00 79.50 179 LEU A CA 1
ATOM 1333 C C . LEU A 1 179 ? 9.573 4.069 0.890 1.00 79.50 179 LEU A C 1
ATOM 1335 O O . LEU A 1 179 ? 8.630 4.648 1.438 1.00 79.50 179 LEU A O 1
ATOM 1339 N N . ILE A 1 180 ? 9.407 3.112 -0.018 1.00 83.25 180 ILE A N 1
ATOM 1340 C CA . ILE A 1 180 ? 8.094 2.616 -0.438 1.00 83.25 180 ILE A CA 1
ATOM 1341 C C . ILE A 1 180 ? 7.988 1.111 -0.189 1.00 83.25 180 ILE A C 1
ATOM 1343 O O . ILE A 1 180 ? 8.992 0.406 -0.090 1.00 83.25 180 ILE A O 1
ATOM 1347 N N . THR A 1 181 ? 6.762 0.605 -0.060 1.00 80.56 181 THR A N 1
ATOM 1348 C CA . THR A 1 181 ? 6.540 -0.842 0.094 1.00 80.56 181 THR A CA 1
ATOM 1349 C C . THR A 1 181 ? 6.615 -1.572 -1.247 1.00 80.56 181 THR A C 1
ATOM 1351 O O . THR A 1 181 ? 6.360 -0.955 -2.285 1.00 80.56 181 THR A O 1
ATOM 1354 N N . ASN A 1 182 ? 6.831 -2.898 -1.257 1.00 78.44 182 ASN A N 1
ATOM 1355 C CA . ASN A 1 182 ? 6.775 -3.696 -2.504 1.00 78.44 182 ASN A CA 1
ATOM 1356 C C . ASN A 1 182 ? 5.493 -3.428 -3.297 1.00 78.44 182 ASN A C 1
ATOM 1358 O O . ASN A 1 182 ? 5.488 -3.310 -4.520 1.00 78.44 182 ASN A O 1
ATOM 1362 N N . ARG A 1 183 ? 4.374 -3.317 -2.578 1.00 78.88 183 ARG A N 1
ATOM 1363 C CA . ARG A 1 183 ? 3.064 -3.105 -3.173 1.00 78.88 183 ARG A CA 1
ATOM 1364 C C . ARG A 1 183 ? 2.928 -1.717 -3.793 1.00 78.88 183 ARG A C 1
ATOM 1366 O O . ARG A 1 183 ? 2.345 -1.591 -4.866 1.00 78.88 183 ARG A O 1
ATOM 1373 N N . GLN A 1 184 ? 3.474 -0.689 -3.150 1.00 85.00 184 GLN A N 1
ATOM 1374 C CA . GLN A 1 184 ? 3.534 0.653 -3.725 1.00 85.00 184 GLN A CA 1
ATOM 1375 C C . GLN A 1 184 ? 4.470 0.694 -4.937 1.00 85.00 184 GLN A C 1
ATOM 1377 O O . GLN A 1 184 ? 4.092 1.269 -5.955 1.00 85.00 184 GLN A O 1
ATOM 1382 N N . ALA A 1 185 ? 5.625 0.025 -4.868 1.00 87.12 185 ALA A N 1
ATOM 1383 C CA . ALA A 1 185 ? 6.578 -0.071 -5.971 1.00 87.12 185 ALA A CA 1
ATOM 1384 C C . ALA A 1 185 ? 5.958 -0.710 -7.220 1.00 87.12 185 ALA A C 1
ATOM 1386 O O . ALA A 1 185 ? 6.090 -0.152 -8.303 1.00 87.12 185 ALA A O 1
ATOM 1387 N N . ILE A 1 186 ? 5.187 -1.797 -7.078 1.00 85.44 186 ILE A N 1
ATOM 1388 C CA . ILE A 1 186 ? 4.454 -2.420 -8.199 1.00 85.44 186 ILE A CA 1
ATOM 1389 C C . ILE A 1 186 ? 3.518 -1.414 -8.879 1.00 85.44 186 ILE A C 1
ATOM 1391 O O . ILE A 1 186 ? 3.487 -1.303 -10.109 1.00 85.44 186 ILE A O 1
ATOM 1395 N N . ILE A 1 187 ? 2.755 -0.663 -8.082 1.00 85.44 187 ILE A N 1
ATOM 1396 C CA . ILE A 1 187 ? 1.818 0.342 -8.597 1.00 85.44 187 ILE A CA 1
ATOM 1397 C C . ILE A 1 187 ? 2.594 1.470 -9.293 1.00 85.44 187 ILE A C 1
ATOM 1399 O O . ILE A 1 187 ? 2.215 1.882 -10.389 1.00 85.44 187 ILE A O 1
ATOM 1403 N N . CYS A 1 188 ? 3.692 1.940 -8.698 1.00 90.44 188 CYS A N 1
ATOM 1404 C CA . CYS A 1 188 ? 4.554 2.973 -9.270 1.00 90.44 188 CYS A CA 1
ATOM 1405 C C . CYS A 1 188 ? 5.187 2.549 -10.597 1.00 90.44 188 CYS A C 1
ATOM 1407 O O . CYS A 1 188 ? 5.079 3.281 -11.581 1.00 90.44 188 CYS A O 1
ATOM 1409 N N . ALA A 1 189 ? 5.786 1.360 -10.645 1.00 91.81 189 ALA A N 1
ATOM 1410 C CA . ALA A 1 189 ? 6.406 0.802 -11.839 1.00 91.81 189 ALA A CA 1
ATOM 1411 C C . ALA A 1 189 ? 5.398 0.671 -12.987 1.00 91.81 189 ALA A C 1
ATOM 1413 O O . ALA A 1 189 ? 5.673 1.100 -14.110 1.00 91.81 189 ALA A O 1
ATOM 1414 N N . THR A 1 190 ? 4.192 0.179 -12.689 1.00 90.25 190 THR A N 1
ATOM 1415 C CA . THR A 1 190 ? 3.121 0.055 -13.688 1.00 90.2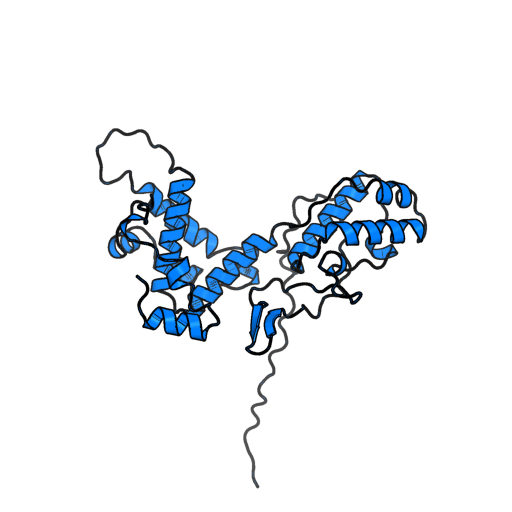5 190 THR A CA 1
ATOM 1416 C C . THR A 1 190 ? 2.672 1.425 -14.206 1.00 90.25 190 THR A C 1
ATOM 1418 O O . THR A 1 190 ? 2.513 1.618 -15.416 1.00 90.25 190 THR A O 1
ATOM 1421 N N . LEU A 1 191 ? 2.445 2.392 -13.309 1.00 91.19 191 LEU A N 1
ATOM 1422 C CA . LEU A 1 191 ? 2.037 3.746 -13.693 1.00 91.19 191 LEU A CA 1
ATOM 1423 C C . LEU A 1 191 ? 3.081 4.391 -14.604 1.00 91.19 191 LEU A C 1
ATOM 1425 O O . LEU A 1 191 ? 2.727 4.938 -15.649 1.00 91.19 191 LEU A O 1
ATOM 1429 N N . PHE A 1 192 ? 4.358 4.270 -14.244 1.00 94.31 192 PHE A N 1
ATOM 1430 C CA . PHE A 1 192 ? 5.453 4.799 -15.040 1.00 94.31 192 PHE A CA 1
ATOM 1431 C C . PHE A 1 192 ? 5.564 4.118 -16.407 1.00 94.31 192 PHE A C 1
ATOM 1433 O O . PHE A 1 192 ? 5.612 4.805 -17.428 1.00 94.31 192 PHE A O 1
ATOM 1440 N N . GLY A 1 193 ? 5.477 2.787 -16.453 1.00 92.75 193 GLY A N 1
ATOM 1441 C CA . GLY A 1 193 ? 5.491 2.028 -17.704 1.00 92.75 193 GLY A CA 1
ATOM 1442 C C . GLY A 1 193 ? 4.340 2.446 -18.620 1.00 92.75 193 GLY A C 1
ATOM 1443 O O . GLY A 1 193 ? 4.518 2.637 -19.819 1.00 92.75 193 GLY A O 1
ATOM 1444 N N . SER A 1 194 ? 3.168 2.729 -18.044 1.00 91.56 194 SER A N 1
ATOM 1445 C CA . SER A 1 194 ? 1.999 3.197 -18.796 1.00 91.56 194 SER A CA 1
ATOM 1446 C C . SER A 1 194 ? 2.220 4.598 -19.377 1.00 91.56 194 SER A C 1
ATOM 1448 O O . SER A 1 194 ? 1.718 4.912 -20.458 1.00 91.56 194 SER A O 1
ATOM 1450 N N . MET A 1 195 ? 2.958 5.466 -18.677 1.00 93.19 195 MET A N 1
ATOM 1451 C CA . MET A 1 19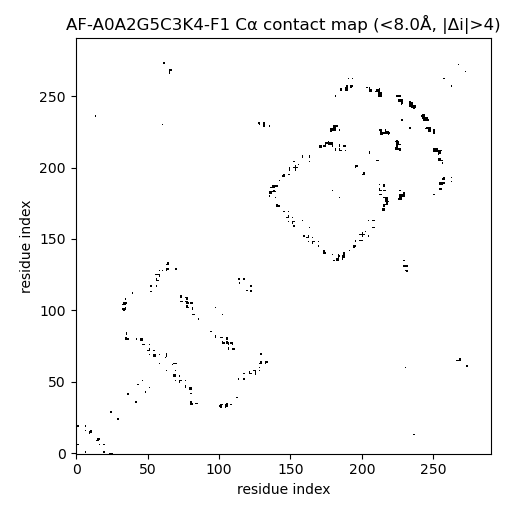5 ? 3.353 6.776 -19.204 1.00 93.19 195 MET A CA 1
ATOM 1452 C C . MET A 1 195 ? 4.330 6.639 -20.376 1.00 93.19 195 MET A C 1
ATOM 1454 O O . MET A 1 195 ? 4.181 7.348 -21.371 1.00 93.19 195 MET A O 1
ATOM 1458 N N . LEU A 1 196 ? 5.286 5.713 -20.284 1.00 93.56 196 LEU A N 1
ATOM 1459 C CA . LEU A 1 196 ? 6.255 5.433 -21.346 1.00 93.56 196 LEU A CA 1
ATOM 1460 C C . LEU A 1 196 ? 5.581 4.849 -22.596 1.00 93.56 196 LEU A C 1
ATOM 1462 O O . LEU A 1 196 ? 5.827 5.336 -23.701 1.00 93.56 196 LEU A O 1
ATOM 1466 N N . GLN A 1 197 ? 4.648 3.909 -22.422 1.00 91.38 197 GLN A N 1
ATOM 1467 C CA . GLN A 1 197 ? 3.835 3.357 -23.512 1.00 91.38 197 GLN A CA 1
ATOM 1468 C C . GLN A 1 197 ? 2.991 4.421 -24.210 1.00 91.38 197 GLN A C 1
ATOM 1470 O O . GLN A 1 197 ? 2.971 4.491 -25.437 1.00 91.38 197 GLN A O 1
ATOM 1475 N N . LYS A 1 198 ? 2.352 5.323 -23.452 1.00 91.06 198 LYS A N 1
ATOM 1476 C CA . LYS A 1 198 ? 1.660 6.491 -24.032 1.00 91.06 198 LYS A CA 1
ATOM 1477 C C . LYS A 1 198 ? 2.612 7.409 -24.806 1.00 91.06 198 LYS A C 1
ATOM 1479 O O . LYS A 1 198 ? 2.189 8.080 -25.741 1.00 91.06 198 LYS A 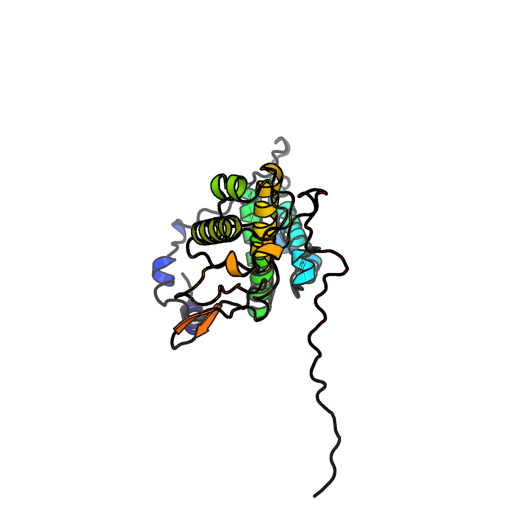O 1
ATOM 1484 N N . GLY A 1 199 ? 3.885 7.433 -24.420 1.00 89.38 199 GLY A N 1
ATOM 1485 C CA . GLY A 1 199 ? 4.968 8.109 -25.126 1.00 89.38 199 GLY A CA 1
ATOM 1486 C C . GLY A 1 199 ? 5.501 7.361 -26.354 1.00 89.38 199 GLY A C 1
ATOM 1487 O O . GLY A 1 199 ? 6.362 7.908 -27.039 1.00 89.38 199 GLY A O 1
ATOM 1488 N N . GLY A 1 200 ? 5.008 6.160 -26.662 1.00 90.06 200 GLY A N 1
ATOM 1489 C CA . GLY A 1 200 ? 5.426 5.347 -27.808 1.00 90.06 200 GLY A CA 1
ATOM 1490 C C . GLY A 1 200 ? 6.542 4.340 -27.518 1.00 90.06 200 GLY A C 1
ATOM 1491 O O . GLY A 1 200 ? 7.011 3.699 -28.448 1.00 90.06 200 GLY A O 1
ATOM 1492 N N . VAL A 1 201 ? 6.973 4.177 -26.263 1.00 91.25 201 VAL A N 1
ATOM 1493 C CA . VAL A 1 201 ? 7.924 3.121 -25.879 1.00 91.25 201 VAL A CA 1
ATOM 1494 C C . VAL A 1 201 ? 7.145 1.823 -25.681 1.00 91.25 201 VAL A C 1
ATOM 1496 O O . VAL A 1 201 ? 6.478 1.654 -24.665 1.00 91.25 201 VAL A O 1
ATOM 1499 N N . MET A 1 202 ? 7.173 0.933 -26.673 1.00 87.56 202 MET A N 1
ATOM 1500 C CA . MET A 1 202 ? 6.355 -0.293 -26.663 1.00 87.56 202 MET A CA 1
ATOM 1501 C C . MET A 1 202 ? 7.108 -1.516 -26.130 1.00 87.56 202 MET A C 1
ATOM 1503 O O . MET A 1 202 ? 6.487 -2.425 -25.581 1.00 87.56 202 MET A O 1
ATOM 1507 N N . THR A 1 203 ? 8.432 -1.529 -26.277 1.00 88.94 203 THR A N 1
ATOM 1508 C CA . THR A 1 203 ? 9.306 -2.592 -25.773 1.00 88.94 203 THR A CA 1
ATOM 1509 C C . THR A 1 203 ? 9.400 -2.528 -24.252 1.00 88.94 203 THR A C 1
ATOM 1511 O O . THR A 1 203 ? 9.446 -1.433 -23.692 1.00 88.94 203 THR A O 1
ATOM 1514 N N . ASP A 1 204 ? 9.446 -3.687 -23.594 1.00 90.94 204 ASP A N 1
ATOM 1515 C CA . ASP A 1 204 ? 9.676 -3.781 -22.152 1.00 90.94 204 ASP A CA 1
ATOM 1516 C C . ASP A 1 204 ? 11.104 -3.343 -21.811 1.00 90.94 204 ASP A C 1
ATOM 1518 O O . ASP A 1 204 ? 12.058 -4.117 -21.862 1.00 90.94 204 ASP A O 1
ATOM 1522 N N . ILE A 1 205 ? 11.265 -2.054 -21.513 1.00 91.56 205 ILE A N 1
ATOM 1523 C CA . ILE A 1 205 ? 12.573 -1.505 -21.156 1.00 91.56 205 ILE A CA 1
ATOM 1524 C C . ILE A 1 205 ? 12.962 -1.798 -19.704 1.00 91.56 205 ILE A C 1
ATOM 1526 O O . ILE A 1 205 ? 14.110 -1.550 -19.351 1.00 91.56 205 ILE A O 1
ATOM 1530 N N . TYR A 1 206 ? 12.047 -2.297 -18.864 1.00 92.81 206 TYR A N 1
ATOM 1531 C CA . TYR A 1 206 ? 12.405 -2.732 -17.513 1.00 92.81 206 TYR A CA 1
ATOM 1532 C C . TYR A 1 206 ? 13.184 -4.038 -17.582 1.00 92.81 206 TYR A C 1
ATOM 1534 O O . TYR A 1 206 ? 14.253 -4.124 -16.988 1.00 92.81 206 TYR A O 1
ATOM 1542 N N . GLU A 1 207 ? 12.713 -4.993 -18.387 1.00 90.81 207 GLU A N 1
ATOM 1543 C CA . GLU A 1 207 ? 13.442 -6.234 -18.659 1.00 90.81 207 GLU A CA 1
ATOM 1544 C C . GLU A 1 207 ? 14.782 -5.958 -19.361 1.00 90.81 207 GLU A C 1
ATOM 1546 O O . GLU A 1 207 ? 15.811 -6.487 -18.959 1.00 90.81 207 GLU A O 1
ATOM 1551 N N . LEU A 1 208 ? 14.809 -5.077 -20.371 1.00 89.69 208 LEU A N 1
ATOM 1552 C CA . LEU A 1 208 ? 16.047 -4.774 -21.111 1.00 89.69 208 LEU A CA 1
ATOM 1553 C C . LEU A 1 208 ? 17.134 -4.082 -20.280 1.00 89.69 208 LEU A C 1
ATOM 1555 O O . LEU A 1 208 ? 18.306 -4.138 -20.656 1.00 89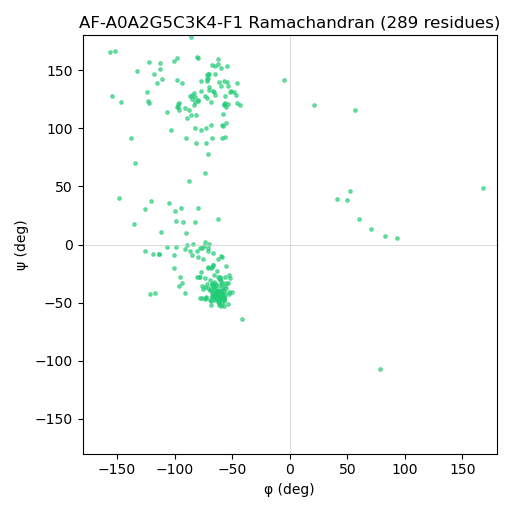.69 208 LEU A O 1
ATOM 1559 N N . CYS A 1 209 ? 16.742 -3.358 -19.235 1.00 91.00 209 CYS A N 1
ATOM 1560 C CA . CYS A 1 209 ? 17.643 -2.551 -18.419 1.00 91.00 209 CYS A CA 1
ATOM 1561 C C . CYS A 1 209 ? 17.807 -3.093 -16.995 1.00 91.00 209 CYS A C 1
ATOM 1563 O O . CYS A 1 209 ? 18.368 -2.381 -16.164 1.00 91.00 209 CYS A O 1
ATOM 1565 N N . ASP A 1 210 ? 17.324 -4.313 -16.731 1.00 90.88 210 ASP A N 1
ATOM 1566 C CA . ASP A 1 210 ? 17.377 -4.984 -15.429 1.00 90.88 210 ASP A CA 1
ATOM 1567 C C . ASP A 1 210 ? 16.807 -4.122 -14.284 1.00 90.88 210 ASP A C 1
ATOM 1569 O O . ASP A 1 210 ? 17.419 -3.978 -13.226 1.00 90.88 210 ASP A O 1
ATOM 1573 N N . VAL A 1 211 ? 15.641 -3.503 -14.510 1.00 90.62 211 VAL A N 1
ATOM 1574 C CA . VAL A 1 211 ? 14.970 -2.668 -13.501 1.00 90.62 211 VAL A CA 1
ATOM 1575 C C . VAL A 1 211 ? 14.162 -3.541 -12.546 1.00 90.62 211 VAL A C 1
ATOM 1577 O O . VAL A 1 211 ? 13.193 -4.197 -12.938 1.00 90.62 211 VAL A O 1
ATOM 1580 N N . ASP A 1 212 ? 14.506 -3.472 -11.266 1.00 89.81 212 ASP A N 1
ATOM 1581 C CA . ASP A 1 212 ? 13.816 -4.146 -10.173 1.00 89.81 212 ASP A CA 1
ATOM 1582 C C . ASP A 1 212 ? 12.836 -3.194 -9.463 1.00 89.81 212 ASP A C 1
ATOM 1584 O O . ASP A 1 212 ? 12.949 -1.966 -9.497 1.00 89.81 212 ASP A O 1
ATOM 1588 N N . LEU A 1 213 ? 11.874 -3.755 -8.727 1.00 87.81 213 LEU A N 1
ATOM 1589 C CA . LEU A 1 213 ? 10.952 -2.971 -7.897 1.00 87.81 213 LEU A CA 1
ATOM 1590 C C . LEU A 1 213 ? 11.678 -2.077 -6.884 1.00 87.81 213 LEU A C 1
ATOM 1592 O O . LEU A 1 213 ? 11.218 -0.966 -6.611 1.00 87.81 213 LEU A O 1
ATOM 1596 N N . LYS A 1 214 ? 12.804 -2.544 -6.333 1.00 86.19 214 LYS A N 1
ATOM 1597 C CA . LYS A 1 214 ? 13.592 -1.783 -5.356 1.00 86.19 214 LYS A CA 1
ATOM 1598 C C . LYS A 1 214 ? 14.170 -0.493 -5.921 1.00 86.19 214 LYS A C 1
ATOM 1600 O O . LYS A 1 214 ? 14.438 0.416 -5.143 1.00 86.19 214 LYS A O 1
ATOM 1605 N N . ASP A 1 215 ? 14.330 -0.383 -7.240 1.00 88.38 215 ASP A N 1
ATOM 1606 C CA . ASP A 1 215 ? 14.908 0.809 -7.861 1.00 88.38 215 ASP A CA 1
ATOM 1607 C C . ASP A 1 215 ? 13.981 2.023 -7.734 1.00 88.38 215 ASP A C 1
ATOM 1609 O O . ASP A 1 215 ? 14.433 3.163 -7.785 1.00 88.38 215 ASP A O 1
ATOM 1613 N N . PHE A 1 216 ? 12.688 1.792 -7.486 1.00 88.56 216 PHE A N 1
ATOM 1614 C CA . PHE A 1 216 ? 11.713 2.839 -7.182 1.00 88.56 216 PHE A CA 1
ATOM 1615 C C . PHE A 1 216 ? 11.747 3.307 -5.713 1.00 88.56 216 PHE A C 1
ATOM 1617 O O . PHE A 1 216 ? 11.028 4.244 -5.366 1.00 88.56 216 PHE A O 1
ATOM 1624 N N . SER A 1 217 ? 12.541 2.674 -4.847 1.00 86.19 217 SER A N 1
ATOM 1625 C CA . SER A 1 217 ? 12.681 3.002 -3.422 1.00 86.19 217 SER A CA 1
ATOM 1626 C C . SER A 1 217 ? 14.074 3.543 -3.121 1.00 86.19 217 SER A C 1
ATOM 1628 O O . SER A 1 217 ? 15.018 3.224 -3.837 1.00 86.19 217 SER A O 1
ATOM 1630 N N . LEU A 1 218 ? 14.206 4.320 -2.037 1.00 79.38 218 LEU A N 1
ATOM 1631 C CA . LEU A 1 218 ? 15.467 4.925 -1.600 1.00 79.38 218 LEU A CA 1
ATOM 1632 C C . LEU A 1 218 ? 16.652 3.944 -1.692 1.00 79.38 218 LEU A C 1
ATOM 1634 O O . LEU A 1 218 ? 16.712 2.931 -0.992 1.00 79.38 218 LEU A O 1
ATOM 1638 N N . GLN A 1 219 ? 17.640 4.327 -2.497 1.00 67.50 219 GLN A N 1
ATOM 1639 C CA . GLN A 1 219 ? 18.963 3.711 -2.543 1.00 67.50 219 GLN A CA 1
ATOM 1640 C C . GLN A 1 219 ? 19.892 4.412 -1.539 1.00 67.50 219 GLN A C 1
ATOM 1642 O O . GLN A 1 219 ? 20.276 5.567 -1.730 1.00 67.50 219 GLN A O 1
ATOM 1647 N N . ALA A 1 220 ? 20.248 3.741 -0.442 1.00 55.25 220 ALA A N 1
ATOM 1648 C CA . ALA A 1 220 ? 21.141 4.305 0.569 1.00 55.25 220 ALA A CA 1
ATOM 1649 C C . ALA A 1 220 ? 22.617 4.076 0.189 1.00 55.25 220 ALA A C 1
ATOM 1651 O O . ALA A 1 220 ? 23.033 2.953 -0.081 1.00 55.25 220 ALA A O 1
ATOM 1652 N N . TYR A 1 221 ? 23.426 5.144 0.199 1.00 47.62 221 TYR A N 1
ATOM 1653 C CA . TYR A 1 221 ? 24.898 5.103 0.096 1.00 47.62 221 TYR A CA 1
ATOM 1654 C C . TYR A 1 221 ? 25.477 4.253 -1.056 1.00 47.62 221 TYR A C 1
ATOM 1656 O O . TYR A 1 221 ? 26.501 3.591 -0.893 1.00 47.62 221 TYR A O 1
ATOM 1664 N N . GLY A 1 222 ? 24.845 4.268 -2.233 1.00 51.06 222 GLY A N 1
ATOM 1665 C CA . GLY A 1 222 ? 25.334 3.521 -3.400 1.00 51.06 222 GLY A CA 1
ATOM 1666 C C . GLY A 1 222 ? 25.186 1.998 -3.289 1.00 51.06 222 GLY A C 1
ATOM 1667 O O . GLY A 1 222 ? 25.784 1.275 -4.083 1.00 51.06 222 GLY A O 1
ATOM 1668 N N . GLN A 1 223 ? 24.405 1.509 -2.322 1.00 52.81 223 GLN A N 1
ATOM 1669 C CA . GLN A 1 223 ? 23.945 0.124 -2.247 1.00 52.81 223 GLN A CA 1
ATOM 1670 C C . GLN A 1 223 ? 22.500 0.003 -2.748 1.00 52.81 223 GLN A C 1
ATOM 1672 O O . GLN A 1 223 ? 21.761 0.987 -2.809 1.00 52.81 223 GLN A O 1
ATOM 1677 N N . GLN A 1 224 ? 22.139 -1.222 -3.150 1.00 59.72 224 GLN A N 1
ATOM 1678 C CA . GLN A 1 224 ? 20.832 -1.597 -3.696 1.00 59.72 224 GLN A CA 1
ATOM 1679 C C . GLN A 1 224 ? 19.671 -1.017 -2.881 1.00 59.72 224 GLN A C 1
ATOM 1681 O O . GLN A 1 224 ? 19.713 -1.003 -1.651 1.00 59.72 224 GLN A O 1
ATOM 1686 N N . GLY A 1 225 ? 18.644 -0.538 -3.592 1.00 65.06 225 GLY A N 1
ATOM 1687 C CA . GLY A 1 225 ? 17.406 -0.058 -2.982 1.00 65.06 225 GLY A CA 1
ATOM 1688 C C . GLY A 1 225 ? 16.786 -1.115 -2.072 1.00 65.06 225 GLY A C 1
ATOM 1689 O O . GLY A 1 225 ? 16.999 -2.313 -2.260 1.00 65.06 225 GLY A O 1
ATOM 1690 N N . CYS A 1 226 ? 16.029 -0.655 -1.083 1.00 74.38 226 CYS A N 1
ATOM 1691 C CA . CYS A 1 226 ? 15.349 -1.506 -0.113 1.00 74.38 226 CYS A CA 1
ATOM 1692 C C . CYS A 1 226 ? 13.859 -1.188 -0.123 1.00 74.38 226 CYS A C 1
ATOM 1694 O O . CYS A 1 226 ? 13.471 -0.015 -0.047 1.00 74.38 226 CYS A O 1
ATOM 1696 N N . LEU A 1 227 ? 13.018 -2.216 -0.206 1.00 74.19 227 LEU A N 1
ATOM 1697 C CA . LEU A 1 227 ? 11.581 -2.052 -0.063 1.00 74.19 227 LEU A CA 1
ATOM 1698 C C . LEU A 1 227 ? 11.152 -2.396 1.357 1.00 74.19 227 LEU A C 1
ATOM 1700 O O . LEU A 1 227 ? 11.620 -3.352 1.980 1.00 74.19 227 LEU A O 1
ATOM 1704 N N . LEU A 1 228 ? 10.205 -1.613 1.865 1.00 73.25 228 LEU A N 1
ATOM 1705 C CA . LEU A 1 228 ? 9.487 -1.990 3.073 1.00 73.25 228 LEU A CA 1
ATOM 1706 C C . LEU A 1 228 ? 8.550 -3.154 2.743 1.00 73.25 228 LEU A C 1
ATOM 1708 O O . LEU A 1 228 ? 7.964 -3.222 1.651 1.00 73.25 228 LEU A O 1
ATOM 1712 N N . ARG A 1 229 ? 8.335 -4.057 3.700 1.00 69.50 229 ARG A N 1
ATOM 1713 C CA . ARG A 1 229 ? 7.326 -5.091 3.504 1.00 69.50 229 ARG A CA 1
ATOM 1714 C C . ARG A 1 229 ? 5.971 -4.407 3.357 1.00 69.50 229 ARG A C 1
ATOM 1716 O O . ARG A 1 229 ? 5.682 -3.309 3.826 1.00 69.50 229 ARG A O 1
ATOM 1723 N N . SER A 1 230 ? 5.060 -5.092 2.682 1.00 61.88 230 SER A N 1
ATOM 1724 C CA . SER A 1 230 ? 3.687 -4.590 2.543 1.00 61.88 230 SER A CA 1
ATOM 1725 C C . SER A 1 230 ? 2.878 -4.712 3.848 1.00 61.88 230 SER A C 1
ATOM 1727 O O . SER A 1 230 ? 1.693 -4.369 3.865 1.00 61.88 230 SER A O 1
ATOM 1729 N N . TRP A 1 231 ? 3.504 -5.201 4.927 1.00 60.66 231 TRP A N 1
ATOM 1730 C CA . TRP A 1 231 ? 2.899 -5.479 6.222 1.00 60.66 231 TRP A CA 1
ATOM 1731 C C . TRP A 1 231 ? 3.432 -4.540 7.295 1.00 60.66 231 TRP A C 1
ATOM 1733 O O . TRP A 1 231 ? 4.584 -4.141 7.243 1.00 60.66 231 TRP A O 1
ATOM 1743 N N . PRO A 1 232 ? 2.648 -4.222 8.332 1.00 49.31 232 PRO A N 1
ATOM 1744 C CA . PRO A 1 232 ? 3.004 -3.145 9.241 1.00 49.31 232 PRO A CA 1
ATOM 1745 C C . PRO A 1 232 ? 4.202 -3.411 10.158 1.00 49.31 232 PRO A C 1
ATOM 1747 O O . PRO A 1 232 ? 4.475 -2.552 10.985 1.00 49.31 232 PRO A O 1
ATOM 1750 N N . SER A 1 233 ? 4.869 -4.562 10.101 1.00 53.12 233 SER A N 1
ATOM 1751 C CA . SER A 1 233 ? 5.866 -4.996 11.094 1.00 53.12 233 SER A CA 1
ATOM 1752 C C . SER A 1 233 ? 7.211 -4.267 11.009 1.00 53.12 233 SER A C 1
ATOM 1754 O O . SER A 1 233 ? 8.086 -4.524 11.828 1.00 53.12 233 SER A O 1
ATOM 1756 N N . ASP A 1 234 ? 7.370 -3.354 10.055 1.00 54.91 234 ASP A N 1
ATOM 1757 C CA . ASP A 1 234 ? 8.695 -2.977 9.559 1.00 54.91 234 ASP A CA 1
ATOM 1758 C C . ASP A 1 234 ? 9.365 -1.838 10.310 1.00 54.91 234 ASP A C 1
ATOM 1760 O O . ASP A 1 234 ? 10.473 -1.478 9.954 1.00 54.91 234 ASP A O 1
ATOM 1764 N N . VAL A 1 235 ? 8.732 -1.266 11.332 1.00 56.31 235 VAL A N 1
ATOM 1765 C CA . VAL A 1 235 ? 9.408 -0.320 12.227 1.00 56.31 235 VAL A CA 1
ATOM 1766 C C . VAL A 1 235 ? 9.735 -1.059 13.511 1.00 56.31 235 VAL A C 1
ATOM 1768 O O . VAL A 1 235 ? 8.876 -1.250 14.377 1.00 56.31 235 VAL A O 1
ATOM 1771 N N . VAL A 1 236 ? 10.982 -1.503 13.605 1.00 57.72 236 VAL A N 1
ATOM 1772 C CA . VAL A 1 236 ? 11.554 -2.098 14.805 1.00 57.72 236 VAL A CA 1
ATOM 1773 C C . VAL A 1 236 ? 12.190 -0.972 15.597 1.00 57.72 236 VAL A C 1
ATOM 1775 O O . VAL A 1 236 ? 13.110 -0.312 15.125 1.00 57.72 236 VAL A O 1
ATOM 1778 N N . VAL A 1 237 ? 11.685 -0.729 16.801 1.00 55.66 237 VAL A N 1
ATOM 1779 C CA . VAL A 1 237 ? 12.351 0.189 17.722 1.00 55.66 237 VAL A CA 1
ATOM 1780 C C . VAL A 1 237 ? 13.400 -0.615 18.474 1.00 55.66 237 VAL A C 1
ATOM 1782 O O . VAL A 1 237 ? 13.048 -1.496 19.256 1.00 55.66 237 VAL A O 1
ATOM 1785 N N . ASP A 1 238 ? 14.670 -0.338 18.208 1.00 54.28 238 ASP A N 1
ATOM 1786 C CA . ASP A 1 238 ? 15.790 -0.918 18.940 1.00 54.28 238 ASP A CA 1
ATOM 1787 C C . ASP A 1 238 ? 16.485 0.163 19.776 1.00 54.28 238 ASP A C 1
ATOM 1789 O O . ASP A 1 238 ? 16.644 1.310 19.358 1.00 54.28 238 ASP A O 1
ATOM 1793 N N . ASN A 1 239 ? 16.935 -0.209 20.972 1.00 53.75 239 ASN A N 1
ATOM 1794 C CA . ASN A 1 239 ? 17.548 0.712 21.926 1.00 53.75 239 ASN A CA 1
ATOM 1795 C C . ASN A 1 239 ? 18.892 1.275 21.441 1.00 53.75 239 ASN A C 1
ATOM 1797 O O . ASN A 1 239 ? 19.349 2.278 21.986 1.00 53.75 239 ASN A O 1
ATOM 1801 N N . THR A 1 240 ? 19.532 0.649 20.445 1.00 60.41 240 THR A N 1
ATOM 1802 C CA . THR A 1 240 ? 20.834 1.099 19.928 1.00 60.41 240 THR A CA 1
ATOM 1803 C C . THR A 1 240 ? 20.723 2.037 18.725 1.00 60.41 240 THR A C 1
ATOM 1805 O O . THR A 1 240 ? 21.532 2.953 18.593 1.00 60.41 240 THR A O 1
ATOM 1808 N N . THR A 1 241 ? 19.709 1.855 17.874 1.00 58.75 241 THR A N 1
ATOM 1809 C CA . THR A 1 241 ? 19.534 2.601 16.611 1.00 58.75 241 THR A CA 1
ATOM 1810 C C . THR A 1 241 ? 18.306 3.515 16.602 1.00 58.75 241 THR A C 1
ATOM 1812 O O . THR A 1 241 ? 18.150 4.337 15.701 1.00 58.75 241 THR A O 1
ATOM 1815 N N . GLY A 1 242 ? 17.446 3.434 17.621 1.00 67.44 242 GLY A N 1
ATOM 1816 C CA . GLY A 1 242 ? 16.175 4.145 17.656 1.00 67.44 242 GLY A CA 1
ATOM 1817 C C . GLY A 1 242 ? 15.145 3.428 16.791 1.00 67.44 242 GLY A C 1
ATOM 1818 O O . GLY A 1 242 ? 14.658 2.372 17.175 1.00 67.44 242 GLY A O 1
ATOM 1819 N N . TYR A 1 243 ? 14.803 3.996 15.633 1.00 57.06 243 TYR A N 1
ATOM 1820 C CA . TYR A 1 243 ? 13.899 3.372 14.661 1.00 57.06 243 TYR A CA 1
ATOM 1821 C C . TYR A 1 243 ? 14.719 2.672 13.577 1.00 57.06 243 TYR A C 1
ATOM 1823 O O . TYR A 1 243 ? 15.499 3.314 12.878 1.00 57.06 243 TYR A O 1
ATOM 1831 N N . SER A 1 244 ? 14.520 1.369 13.429 1.00 56.56 244 SER A N 1
ATOM 1832 C CA . SER A 1 244 ? 15.141 0.537 12.406 1.00 56.56 244 SER A CA 1
ATOM 1833 C C . SER A 1 244 ? 14.071 -0.065 11.504 1.00 56.56 244 SER A C 1
ATOM 1835 O O . SER A 1 244 ? 12.963 -0.366 11.958 1.00 56.56 244 SER A O 1
ATOM 1837 N N . PHE A 1 245 ? 14.403 -0.242 10.225 1.00 62.84 245 PHE A N 1
ATOM 1838 C CA . PHE A 1 245 ? 13.515 -0.848 9.243 1.00 62.84 245 PHE A CA 1
ATOM 1839 C C . PHE A 1 245 ? 14.087 -2.162 8.737 1.00 62.84 245 PHE A C 1
ATOM 1841 O O . PHE A 1 245 ? 15.289 -2.273 8.507 1.00 62.84 245 PHE A O 1
ATOM 1848 N N . THR A 1 246 ? 13.230 -3.169 8.575 1.00 66.81 246 THR A N 1
ATOM 1849 C CA . THR A 1 246 ? 13.636 -4.441 7.966 1.00 66.81 246 THR A CA 1
ATOM 1850 C C . THR A 1 246 ? 13.258 -4.431 6.493 1.00 66.81 246 THR A C 1
ATOM 1852 O O . THR A 1 246 ? 12.073 -4.350 6.173 1.00 66.81 246 THR A O 1
ATOM 1855 N N . CYS A 1 247 ? 14.255 -4.541 5.617 1.00 70.25 247 CYS A N 1
ATOM 1856 C CA . CYS A 1 247 ? 14.034 -4.709 4.182 1.00 70.25 247 CYS A CA 1
ATOM 1857 C C . CYS A 1 247 ? 13.353 -6.049 3.891 1.00 70.25 247 CYS A C 1
ATOM 1859 O O . CYS A 1 247 ? 13.570 -7.050 4.593 1.00 70.25 247 CYS A O 1
ATOM 1861 N N . ASP A 1 248 ? 12.510 -6.079 2.866 1.00 65.88 248 ASP A N 1
ATOM 1862 C CA . ASP A 1 248 ? 12.021 -7.342 2.337 1.00 65.88 248 ASP A CA 1
ATOM 1863 C C . ASP A 1 248 ? 13.169 -8.078 1.630 1.00 65.88 248 ASP A C 1
ATOM 1865 O O . ASP A 1 248 ? 13.893 -7.519 0.823 1.00 65.88 248 ASP A O 1
ATOM 1869 N N . LEU A 1 249 ? 13.356 -9.369 1.903 1.00 56.69 249 LEU A N 1
ATOM 1870 C CA . LEU A 1 249 ? 14.405 -10.152 1.233 1.00 56.69 249 LEU A CA 1
ATOM 1871 C C . LEU A 1 249 ? 14.076 -10.424 -0.250 1.00 56.69 249 LEU A C 1
ATOM 1873 O O . LEU A 1 249 ? 14.879 -11.022 -0.961 1.00 56.69 249 LEU A O 1
ATOM 1877 N N . SER A 1 250 ? 12.901 -9.988 -0.710 1.00 61.12 250 SER A N 1
ATOM 1878 C CA . SER A 1 250 ? 12.388 -10.133 -2.076 1.00 61.12 250 SER A CA 1
ATOM 1879 C C . SER A 1 250 ? 12.716 -8.932 -2.983 1.00 61.12 250 SER A C 1
ATOM 1881 O O . SER A 1 250 ? 12.063 -8.740 -4.003 1.00 61.12 250 SER A O 1
ATOM 1883 N N . ASP A 1 251 ? 13.707 -8.110 -2.634 1.00 65.50 251 ASP A N 1
ATOM 1884 C CA . ASP A 1 251 ? 14.007 -6.830 -3.300 1.00 65.50 251 ASP A CA 1
ATOM 1885 C C . ASP A 1 251 ? 14.520 -6.949 -4.760 1.00 65.50 251 ASP A C 1
ATOM 1887 O O . ASP A 1 251 ? 14.619 -5.948 -5.465 1.00 65.50 251 ASP A O 1
ATOM 1891 N N . ASN A 1 252 ? 14.803 -8.158 -5.258 1.00 74.75 252 ASN A N 1
ATOM 1892 C CA . ASN A 1 252 ? 15.244 -8.429 -6.642 1.00 74.75 252 ASN A CA 1
ATOM 1893 C C . ASN A 1 252 ? 14.103 -8.920 -7.552 1.00 74.75 252 ASN A C 1
ATOM 1895 O O . ASN A 1 252 ? 14.301 -9.746 -8.443 1.00 74.75 252 ASN A O 1
ATOM 1899 N N . VAL A 1 253 ? 12.873 -8.500 -7.264 1.00 82.38 253 VAL A N 1
ATOM 1900 C CA . VAL A 1 253 ? 11.727 -8.791 -8.128 1.00 82.38 253 VAL A CA 1
ATOM 1901 C C . VAL A 1 253 ? 11.712 -7.780 -9.270 1.00 82.38 253 VAL A C 1
ATOM 1903 O O . VAL A 1 253 ? 11.612 -6.577 -9.020 1.00 82.38 253 VAL A O 1
ATOM 1906 N N . ALA A 1 254 ? 11.743 -8.287 -10.503 1.00 86.38 254 ALA A N 1
ATOM 1907 C CA . ALA A 1 254 ? 11.673 -7.480 -11.715 1.00 86.38 254 ALA A CA 1
ATOM 1908 C C . ALA A 1 254 ? 10.447 -6.553 -11.705 1.00 86.38 254 ALA A C 1
ATOM 1910 O O . ALA A 1 254 ? 9.333 -6.956 -11.340 1.00 86.38 254 ALA A O 1
ATOM 1911 N N . ALA A 1 255 ? 10.648 -5.299 -12.109 1.00 89.25 255 ALA A N 1
ATOM 1912 C CA . ALA A 1 255 ? 9.572 -4.329 -12.198 1.00 89.25 255 ALA A CA 1
ATOM 1913 C C . ALA A 1 255 ? 8.569 -4.739 -13.296 1.00 89.25 255 ALA A C 1
ATOM 1915 O O . ALA A 1 255 ? 8.967 -5.058 -14.414 1.00 89.25 255 ALA A O 1
ATOM 1916 N N . PRO A 1 256 ? 7.252 -4.721 -13.022 1.00 88.75 256 PRO A N 1
ATOM 1917 C CA . PRO A 1 256 ? 6.264 -5.160 -13.994 1.00 88.75 256 PRO A CA 1
ATOM 1918 C C . PRO A 1 256 ? 6.090 -4.131 -15.112 1.00 88.75 256 PRO A C 1
ATOM 1920 O O . PRO A 1 256 ? 5.773 -2.963 -14.858 1.00 88.75 256 PRO A O 1
ATOM 1923 N N . TRP A 1 257 ? 6.207 -4.583 -16.358 1.00 90.19 257 TRP A N 1
ATOM 1924 C CA . TRP A 1 257 ? 5.804 -3.806 -17.523 1.00 90.19 257 TRP A CA 1
ATOM 1925 C C . TRP A 1 257 ? 4.298 -3.953 -17.779 1.00 90.19 257 TRP A C 1
ATOM 1927 O O . TRP A 1 257 ? 3.768 -5.069 -17.787 1.00 90.19 257 TRP A O 1
ATOM 1937 N N . PRO A 1 258 ? 3.559 -2.848 -17.970 1.00 85.69 258 PRO A N 1
ATOM 1938 C CA . PRO A 1 258 ? 2.117 -2.919 -18.146 1.00 85.69 258 PRO A CA 1
ATOM 1939 C C . PRO A 1 258 ? 1.745 -3.637 -19.444 1.00 85.69 258 PRO A C 1
ATOM 1941 O O . PRO A 1 258 ? 2.223 -3.306 -20.525 1.00 85.69 258 PRO A O 1
ATOM 1944 N N . SER A 1 259 ? 0.823 -4.592 -19.363 1.00 72.12 259 SER A N 1
ATOM 1945 C CA . SER A 1 259 ? 0.177 -5.156 -20.550 1.00 72.12 259 SER A CA 1
ATOM 1946 C C . SER A 1 259 ? -0.763 -4.108 -21.165 1.00 72.12 259 SER A C 1
ATOM 1948 O O . SER A 1 259 ? -1.397 -3.339 -20.442 1.00 72.12 259 SER A O 1
ATOM 1950 N N . SER A 1 260 ? -0.919 -4.093 -22.491 1.00 54.12 260 SER A N 1
ATOM 1951 C CA . SER A 1 260 ? -1.753 -3.120 -23.228 1.00 54.12 260 SER A CA 1
ATOM 1952 C C . SER A 1 260 ? -3.243 -3.101 -22.827 1.00 54.12 260 SER A C 1
ATOM 1954 O O . SER A 1 260 ? -3.980 -2.181 -23.189 1.00 54.12 260 SER A O 1
ATOM 1956 N N . SER A 1 261 ? -3.701 -4.077 -22.042 1.00 43.53 261 SER A N 1
ATOM 1957 C CA . SER A 1 261 ? -5.046 -4.162 -21.480 1.00 43.53 261 SER A CA 1
ATOM 1958 C C . SER A 1 261 ? -5.148 -3.486 -20.104 1.00 43.53 261 SER A C 1
ATOM 1960 O O . SER A 1 261 ? -5.008 -4.126 -19.068 1.00 43.53 261 SER A O 1
ATOM 1962 N N . SER A 1 262 ? -5.505 -2.198 -20.121 1.00 44.91 262 SER A N 1
ATOM 1963 C CA . SER A 1 262 ? -6.184 -1.445 -19.047 1.00 44.91 262 SER A CA 1
ATOM 1964 C C . SER A 1 262 ? -5.542 -1.393 -17.643 1.00 44.91 262 SER A C 1
ATOM 1966 O O . SER A 1 262 ? -5.576 -2.330 -16.856 1.00 44.91 262 SER A O 1
ATOM 1968 N N . ILE A 1 263 ? -5.167 -0.170 -17.256 1.00 47.62 263 ILE A N 1
ATOM 1969 C CA . ILE A 1 263 ? -4.731 0.290 -15.917 1.00 47.62 263 ILE A CA 1
ATOM 1970 C C . ILE A 1 263 ? -5.818 0.068 -14.829 1.00 47.62 263 ILE A C 1
ATOM 1972 O O . ILE A 1 263 ? -5.579 0.230 -13.635 1.00 47.62 263 ILE A O 1
ATOM 1976 N N . SER A 1 264 ? -7.044 -0.290 -15.223 1.00 38.94 264 SER A N 1
ATOM 1977 C CA . SER A 1 264 ? -8.236 -0.259 -14.368 1.00 38.94 264 SER A CA 1
ATOM 1978 C C . SER A 1 264 ? -8.447 -1.483 -13.471 1.00 38.94 264 SER A C 1
ATOM 1980 O O . SER A 1 264 ? -9.420 -1.498 -12.721 1.00 38.94 264 SER A O 1
ATOM 1982 N N . SER A 1 265 ? -7.576 -2.495 -13.489 1.00 42.41 265 SER A N 1
ATOM 1983 C CA . SER A 1 265 ? -7.784 -3.684 -12.649 1.00 42.41 265 SER A CA 1
ATOM 1984 C C . SER A 1 265 ? -6.511 -4.370 -12.161 1.00 42.41 265 SER A C 1
ATOM 1986 O O . SER A 1 265 ? -6.492 -5.595 -12.049 1.00 42.41 265 SER A O 1
ATOM 1988 N N . LEU A 1 266 ? -5.474 -3.620 -11.768 1.00 46.41 266 LEU A N 1
ATOM 1989 C CA . LEU A 1 266 ? -4.430 -4.173 -10.888 1.00 46.41 266 LEU A CA 1
ATOM 1990 C C . LEU A 1 266 ? -4.961 -4.310 -9.459 1.00 46.41 266 LEU A C 1
ATOM 1992 O O . LEU A 1 266 ? -4.493 -3.723 -8.485 1.00 46.41 266 LEU A O 1
ATOM 1996 N N . SER A 1 267 ? -5.995 -5.128 -9.347 1.00 49.06 267 SER A N 1
ATOM 1997 C CA . SER A 1 267 ? -6.322 -5.800 -8.119 1.00 49.06 267 SER A CA 1
ATOM 1998 C C . SER A 1 267 ? -5.196 -6.804 -7.884 1.00 49.06 267 SER A C 1
ATOM 2000 O O . SER A 1 267 ? -5.179 -7.876 -8.482 1.00 49.06 267 SER A O 1
ATOM 2002 N N . LEU A 1 268 ? -4.266 -6.490 -6.978 1.00 52.84 268 LEU A N 1
ATOM 2003 C CA . LEU A 1 268 ? -3.294 -7.438 -6.390 1.00 52.84 268 LEU A CA 1
ATOM 2004 C C . LEU A 1 268 ? -3.975 -8.569 -5.587 1.00 52.84 268 LEU A C 1
ATOM 2006 O O . LEU A 1 268 ? -3.403 -9.153 -4.676 1.00 52.84 268 LEU A O 1
ATOM 2010 N N . CYS A 1 269 ? -5.242 -8.820 -5.886 1.00 57.84 269 CYS A N 1
ATOM 2011 C CA . CYS A 1 269 ? -6.172 -9.686 -5.199 1.00 57.84 269 CYS A CA 1
ATOM 2012 C C . CYS A 1 269 ? -6.763 -10.699 -6.177 1.00 57.84 269 CYS A C 1
ATOM 2014 O O . CYS A 1 269 ? -7.917 -11.118 -6.035 1.00 57.84 269 CYS A O 1
ATOM 2016 N N . ALA A 1 270 ? -5.972 -11.068 -7.189 1.00 49.59 270 ALA A N 1
ATOM 2017 C CA . ALA A 1 270 ? -6.213 -12.275 -7.954 1.00 49.59 270 ALA A CA 1
ATOM 2018 C C . ALA A 1 270 ? -6.305 -13.467 -6.975 1.00 49.59 270 ALA A C 1
ATOM 2020 O O . ALA A 1 270 ? -5.524 -13.515 -6.020 1.00 49.59 270 ALA A O 1
ATOM 2021 N N . PRO A 1 271 ? -7.227 -14.426 -7.183 1.00 48.28 271 PRO A N 1
ATOM 2022 C CA . PRO A 1 271 ? -7.355 -15.617 -6.333 1.00 48.28 271 PRO A CA 1
ATOM 2023 C C . PRO A 1 271 ? -6.037 -16.398 -6.160 1.00 48.28 271 PRO A C 1
ATOM 2025 O O . PRO A 1 271 ? -5.829 -17.026 -5.127 1.00 48.28 271 PRO A O 1
ATOM 2028 N N . GLU A 1 272 ? -5.142 -16.286 -7.145 1.00 40.75 272 GLU A N 1
ATOM 2029 C CA . GLU A 1 272 ? -3.878 -17.021 -7.277 1.00 40.75 272 GLU A CA 1
ATOM 2030 C C . GLU A 1 272 ? -2.650 -16.321 -6.647 1.00 40.75 272 GLU A C 1
ATOM 2032 O O . GLU A 1 272 ? -1.571 -16.897 -6.624 1.00 40.75 272 GLU A O 1
ATOM 2037 N N . MET A 1 273 ? -2.769 -15.096 -6.106 1.00 36.62 273 MET A N 1
ATOM 2038 C CA . MET A 1 273 ? -1.656 -14.379 -5.436 1.00 36.62 273 MET A CA 1
ATOM 2039 C C . MET A 1 273 ? -1.639 -14.570 -3.908 1.00 36.62 273 MET A C 1
ATOM 2041 O O . MET A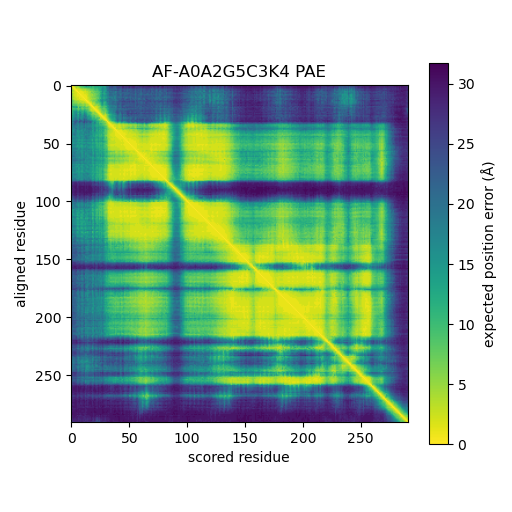 1 273 ? -1.204 -13.709 -3.141 1.00 36.62 273 MET A O 1
ATOM 2045 N N . SER A 1 274 ? -2.100 -15.730 -3.449 1.00 35.59 274 SER A N 1
ATOM 2046 C CA . SER A 1 274 ? -1.752 -16.211 -2.116 1.00 35.59 274 SER A CA 1
ATOM 2047 C C . SER A 1 274 ? -0.287 -16.641 -2.185 1.00 35.59 274 SER A C 1
ATOM 2049 O O . SER A 1 274 ? 0.003 -17.709 -2.717 1.00 35.59 274 SER A O 1
ATOM 2051 N N . LEU A 1 275 ? 0.645 -15.803 -1.716 1.00 35.69 275 LEU A N 1
ATOM 2052 C CA . LEU A 1 275 ? 2.024 -16.249 -1.483 1.00 35.69 275 LEU A CA 1
ATOM 2053 C C . LEU A 1 275 ? 1.957 -17.581 -0.716 1.00 35.69 275 LEU A C 1
ATOM 2055 O O . LEU A 1 275 ? 1.221 -17.644 0.277 1.00 35.69 275 LEU A O 1
ATOM 2059 N N . PRO A 1 276 ? 2.647 -18.644 -1.171 1.00 29.88 276 PRO A N 1
ATOM 2060 C CA . PRO A 1 276 ? 2.614 -19.918 -0.476 1.00 29.88 276 PRO A CA 1
ATOM 2061 C C . PRO A 1 276 ? 3.054 -19.673 0.964 1.00 29.88 276 PRO A C 1
ATOM 2063 O O . PRO A 1 276 ? 4.070 -19.018 1.211 1.00 29.88 276 PRO A O 1
ATOM 2066 N N . ALA A 1 277 ? 2.239 -20.134 1.913 1.00 32.28 277 ALA A N 1
ATOM 2067 C CA . ALA A 1 277 ? 2.571 -20.046 3.322 1.00 32.28 277 ALA A CA 1
ATOM 2068 C C . ALA A 1 277 ? 3.972 -20.635 3.528 1.00 32.28 277 ALA A C 1
ATOM 2070 O O . ALA A 1 277 ? 4.264 -21.724 3.025 1.00 32.28 277 ALA A O 1
ATOM 2071 N N . LEU A 1 278 ? 4.835 -19.906 4.245 1.00 29.70 278 LEU A N 1
ATOM 2072 C CA . LEU A 1 278 ? 6.108 -20.455 4.698 1.00 29.70 278 LEU A CA 1
ATOM 2073 C C . LEU A 1 278 ? 5.814 -21.794 5.394 1.00 29.70 278 LEU A C 1
ATOM 2075 O O . LEU A 1 278 ? 4.901 -21.828 6.226 1.00 29.70 278 LEU A O 1
ATOM 2079 N N . PRO A 1 279 ? 6.543 -22.879 5.081 1.00 27.08 279 PRO A N 1
ATOM 2080 C CA . PRO A 1 279 ? 6.331 -24.146 5.754 1.00 27.08 279 PRO A CA 1
ATOM 2081 C C . PRO A 1 279 ? 6.521 -23.941 7.254 1.00 27.08 279 PRO A C 1
ATOM 2083 O O . PRO A 1 279 ? 7.580 -23.513 7.720 1.00 27.08 279 PRO A O 1
ATOM 2086 N N . THR A 1 280 ? 5.464 -24.218 8.010 1.00 33.78 280 THR A N 1
ATOM 2087 C CA . THR A 1 280 ? 5.529 -24.350 9.457 1.00 33.78 280 THR A CA 1
ATOM 2088 C C . THR A 1 280 ? 6.556 -25.437 9.742 1.00 33.78 280 THR A C 1
ATOM 2090 O O . THR A 1 280 ? 6.407 -26.560 9.266 1.00 33.78 280 THR A O 1
ATOM 2093 N N . LEU A 1 281 ? 7.611 -25.105 10.487 1.00 31.16 281 LEU A N 1
ATOM 2094 C CA . LEU A 1 281 ? 8.478 -26.110 11.091 1.00 31.16 281 LEU A CA 1
ATOM 2095 C C . LEU A 1 281 ? 7.580 -27.024 11.923 1.00 31.16 281 LEU A C 1
ATOM 2097 O O . LEU A 1 281 ? 7.091 -26.626 12.982 1.00 31.16 281 LEU A O 1
ATOM 2101 N N . GLU A 1 282 ? 7.322 -28.226 11.415 1.00 30.27 282 GLU A N 1
ATOM 2102 C CA . GLU A 1 282 ? 6.754 -29.291 12.219 1.00 30.27 282 GLU A CA 1
ATOM 2103 C C . GLU A 1 282 ? 7.716 -29.512 13.381 1.00 30.27 282 GLU A C 1
ATOM 2105 O O . GLU A 1 282 ? 8.865 -29.925 13.203 1.00 30.27 282 GLU A O 1
ATOM 2110 N N . ALA A 1 283 ? 7.261 -29.180 14.588 1.00 32.94 283 ALA A N 1
ATOM 2111 C CA . ALA A 1 283 ? 7.903 -29.641 15.798 1.00 32.94 283 ALA A CA 1
ATOM 2112 C C . ALA A 1 283 ? 7.873 -31.170 15.739 1.00 32.94 283 ALA A C 1
ATOM 2114 O O . ALA A 1 283 ? 6.823 -31.785 15.942 1.00 32.94 283 ALA A O 1
ATOM 2115 N N . SER A 1 284 ? 9.017 -31.775 15.399 1.00 29.42 284 SER A N 1
ATOM 2116 C CA . SER A 1 284 ? 9.178 -33.221 15.388 1.00 29.42 284 SER A CA 1
ATOM 2117 C C . SER A 1 284 ? 8.854 -33.722 16.787 1.00 29.42 284 SER A C 1
ATOM 2119 O O . SER A 1 284 ? 9.638 -33.582 17.729 1.00 29.42 284 SER A O 1
ATOM 2121 N N . THR A 1 285 ? 7.661 -34.272 16.932 1.00 29.80 285 THR A N 1
ATOM 2122 C CA . THR A 1 285 ? 7.255 -34.961 18.140 1.00 29.80 285 THR A CA 1
ATOM 2123 C C . THR A 1 285 ? 7.856 -36.350 18.018 1.00 29.80 285 THR A C 1
ATOM 2125 O O . THR A 1 285 ? 7.229 -37.239 17.455 1.00 29.80 285 THR A O 1
ATOM 2128 N N . ASN A 1 286 ? 9.098 -36.529 18.471 1.00 29.23 286 ASN A N 1
ATOM 2129 C CA . ASN A 1 286 ? 9.613 -37.870 18.714 1.00 29.23 286 ASN A CA 1
ATOM 2130 C C . ASN A 1 286 ? 9.485 -38.182 20.212 1.00 29.23 286 ASN A C 1
ATOM 2132 O O . ASN A 1 286 ? 10.055 -37.460 21.035 1.00 29.23 286 ASN A O 1
ATOM 2136 N N . PRO A 1 287 ? 8.708 -39.218 20.577 1.00 31.84 287 PRO A N 1
ATOM 2137 C CA . PRO A 1 287 ? 8.568 -39.674 21.949 1.00 31.84 287 PRO A CA 1
ATOM 2138 C C . PRO A 1 287 ? 9.869 -40.349 22.398 1.00 31.84 287 PRO A C 1
ATOM 2140 O O . PRO A 1 287 ? 10.558 -40.991 21.607 1.00 31.84 287 PRO A O 1
ATOM 2143 N N . GLY A 1 288 ? 10.223 -40.153 23.666 1.00 28.05 288 GLY A N 1
ATOM 2144 C CA . GLY A 1 288 ? 11.531 -40.515 24.202 1.00 28.05 288 GLY A CA 1
ATOM 2145 C C . GLY A 1 288 ? 11.886 -42.005 24.164 1.00 28.05 288 GLY A C 1
ATOM 2146 O O . GLY A 1 288 ? 11.022 -42.879 24.155 1.00 28.05 288 GLY A O 1
ATOM 2147 N N . ALA A 1 289 ? 13.192 -42.261 24.249 1.00 25.55 289 ALA A N 1
ATOM 2148 C CA . ALA A 1 289 ? 13.775 -43.484 24.787 1.00 25.55 289 ALA A CA 1
ATOM 2149 C C . ALA A 1 289 ? 15.200 -43.189 25.309 1.00 25.55 289 ALA A C 1
ATOM 2151 O O . ALA A 1 289 ? 15.996 -42.585 24.597 1.00 25.55 289 ALA A O 1
ATOM 2152 N N . PHE A 1 290 ? 15.428 -43.584 26.570 1.00 28.73 290 PHE A N 1
ATOM 2153 C CA . PHE A 1 290 ? 16.660 -43.922 27.319 1.00 28.73 290 PHE A CA 1
ATOM 2154 C C . PHE A 1 290 ? 17.993 -43.930 26.527 1.00 28.73 290 PHE A C 1
ATOM 2156 O O . PHE A 1 290 ? 18.026 -44.410 25.400 1.00 28.73 290 PHE A O 1
ATOM 2163 N N . CYS A 1 291 ? 19.144 -43.477 27.039 1.00 34.66 291 CYS A N 1
ATOM 2164 C CA . CYS A 1 291 ? 19.718 -43.469 28.394 1.00 34.66 291 CYS A CA 1
ATOM 2165 C C . CYS A 1 291 ? 20.450 -42.153 28.702 1.00 34.66 291 CYS A C 1
ATOM 2167 O O . CYS A 1 291 ? 20.921 -41.507 27.739 1.00 34.66 291 CYS A O 1
#

Organism: Aquilegia coerulea (NCBI:txid218851)